Protein AF-A0A6J1KQA6-F1 (afdb_monomer)

Foldseek 3Di:
DVVVVVVVVVVVVVVVPPPDDDDDDDDDDDDDDDDDDDDDDPVPVVVVVVVVVVVVVVVVVVVVVVVVVVVVVVVVVVVVVVVVVVVVVVVVVVVVVVVVVCVVVVVVVCVVVVVVVVVVVVVVVVVVVVVVVVVVVVVVVVVVVVVVVVVVVVVVVVVVVVVVVVVVVVVVVVVVVVVVVVVVVVVVVVVVVVVVVCVVVVVVCCVVCVVVDDPVVVVCCVPPVVVVVVVVVVVVVVVVVVVVVVVVVVLVVLVVVVVVVLVVLCPDPVSVVVNDPVNVVVSVVCSVVVVVVVVVVVVVVPPPPPDPDDDDDDDDDDDDDDDDDDDDD

Secondary structure (DSSP, 8-state):
--HHHHHHHHHHHHTTTTS-----------------------HHHHHHHHHHHHHHHHHHHHHHHHHHHHHHHHHHHHHHHHHHHHHHHHHHHHHHHHHHHHHHHHHHHHHHHHHHHHHHHHHHHHHHHHHHHHHHHHHHHHHHHHHHHHHHHHHHHHHHHHHHHHHHHHHHHHHHHHHHHHHHHHHHHHHHHHHHHHHHHHHHHHHHHHTTS-HHHHHHIIIIIHHHHHHHHHHHHHHHHHHHHHHHHHHHHHHHHHHHHHHHHHHSTTTTTT-SHHHHHHHHHHHHHHHHHHHHHHHHHHS-------PPPPP--------------

pLDDT: mean 76.69, std 19.25, range [28.7, 98.56]

Sequence (329 aa):
MAALKLASVTIFLALIVFSVAADVIVDGGEDAIEVVREDGSQSSVLKKELEKLNSKIRELEVLIDEKSQELEKKNELISQKDEIFRDKSARVSFLESEIESLQREGKLHVEETTAKAHSRAGELEKQVSELKRELDAQNREKNALEAQSNEAEKKMHDVISTLEKLQNSNEEQKKKIKKLERALKVAEEEMIKAKFEVTSTTEELMEVHSAWFPPWLASFWNKHAKPAVNMVMQKMWVGKTHVENWVGPHVEPIKSVKYTIQEVLNRHDITRAVATKEFEWLLDSALLVLPILILFSLCCCCLPSRKKARKPVRPNHARRKAKKGTSGK

Solvent-accessible surface area (backbone atoms only — not comparable to full-atom values): 19200 Å² total; per-residue (Å²): 132,66,71,72,63,56,54,57,56,52,58,62,58,58,68,68,69,78,79,79,82,91,87,85,85,91,82,90,85,88,84,81,89,81,90,81,90,83,82,88,87,68,68,69,63,56,48,54,50,49,51,52,49,50,53,50,48,51,53,49,49,53,52,49,53,54,48,50,53,51,49,50,56,51,50,53,54,47,55,54,51,52,50,54,48,51,53,51,50,52,51,49,54,51,51,51,53,49,51,54,48,51,50,52,49,51,50,53,51,51,52,51,52,48,52,54,49,51,53,52,48,54,52,51,51,49,51,52,53,49,53,52,52,49,51,54,50,53,52,52,50,51,54,51,51,50,52,51,48,56,52,51,50,51,54,48,53,52,51,51,56,51,50,52,53,50,51,55,51,47,56,50,48,54,54,50,50,57,52,50,54,51,55,49,51,52,52,49,53,50,49,53,49,53,49,50,53,50,51,51,52,48,49,54,46,46,61,66,36,65,79,64,52,55,73,67,56,57,51,45,39,66,70,52,49,52,55,52,54,51,49,53,54,48,50,51,59,51,45,52,54,51,50,50,63,60,47,47,74,64,47,50,60,55,50,50,52,50,52,53,53,53,51,58,32,63,73,36,85,82,40,39,76,59,69,38,75,69,47,56,51,49,53,54,50,49,63,64,45,50,60,56,52,52,52,50,50,52,52,60,70,70,46,78,77,79,74,76,80,77,78,82,82,79,82,82,83,78,85,76,89,79,88,83,80,89,82,91,130

Organism: Cucurbita maxima (NCBI:txid3661)

Radius of gyration: 79.23 Å; Cα contacts (8 Å, |Δi|>4): 19; chains: 1; bounding box: 161×43×235 Å

Structure (mmCIF, N/CA/C/O backbone):
data_AF-A0A6J1KQA6-F1
#
_entry.id   AF-A0A6J1KQA6-F1
#
loop_
_atom_site.group_PDB
_atom_site.id
_atom_site.type_symbol
_atom_site.label_atom_id
_atom_site.label_alt_id
_atom_site.label_comp_id
_atom_site.label_asym_id
_atom_site.label_entity_id
_atom_site.label_seq_id
_atom_site.pdbx_PDB_ins_code
_atom_site.Cartn_x
_atom_site.Cartn_y
_atom_site.Cartn_z
_atom_site.occupancy
_atom_site.B_iso_or_equiv
_atom_site.auth_seq_id
_atom_site.auth_comp_id
_atom_site.auth_asym_id
_atom_site.auth_atom_id
_atom_site.pdbx_PDB_model_num
ATOM 1 N N . MET A 1 1 ? -62.545 1.344 45.943 1.00 55.00 1 MET A N 1
ATOM 2 C CA . MET A 1 1 ? -61.718 0.893 47.091 1.00 55.00 1 MET A CA 1
ATOM 3 C C . MET A 1 1 ? -61.431 1.98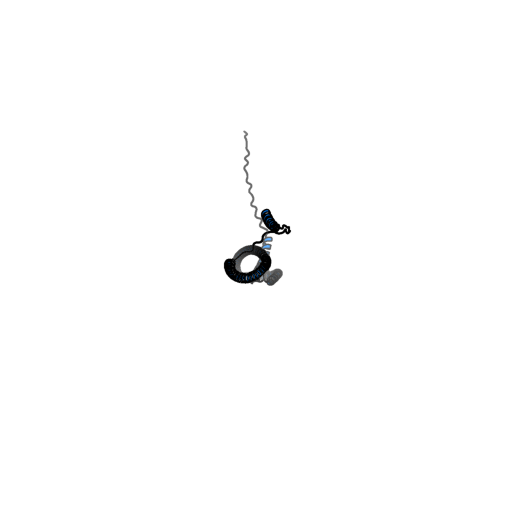4 48.139 1.00 55.00 1 MET A C 1
ATOM 5 O O . MET A 1 1 ? -60.673 1.720 49.059 1.00 55.00 1 MET A O 1
ATOM 9 N N . ALA A 1 2 ? -62.060 3.170 48.072 1.00 52.28 2 ALA A N 1
ATOM 10 C CA . ALA A 1 2 ? -61.956 4.199 49.121 1.00 52.28 2 ALA A CA 1
ATOM 11 C C . ALA A 1 2 ? -63.157 4.202 50.095 1.00 52.28 2 ALA A C 1
ATOM 13 O O . ALA A 1 2 ? -62.992 4.488 51.274 1.00 52.28 2 ALA A O 1
ATOM 14 N N . ALA A 1 3 ? -64.348 3.790 49.642 1.00 53.84 3 ALA A N 1
ATOM 15 C CA . ALA A 1 3 ? -65.564 3.779 50.465 1.00 53.84 3 ALA A CA 1
ATOM 16 C C . ALA A 1 3 ? -65.538 2.747 51.614 1.00 53.84 3 ALA A C 1
ATOM 18 O O . ALA A 1 3 ? -66.078 3.001 52.685 1.00 53.84 3 ALA A O 1
ATOM 19 N N . LEU A 1 4 ? -64.853 1.611 51.433 1.00 54.38 4 LEU A N 1
ATOM 20 C CA . LEU A 1 4 ? -64.804 0.540 52.440 1.00 54.38 4 LEU A CA 1
ATOM 21 C C . LEU A 1 4 ? -63.890 0.881 53.634 1.00 54.38 4 LEU A C 1
ATOM 23 O O . LEU A 1 4 ? -64.096 0.372 54.729 1.00 54.38 4 LEU A O 1
ATOM 27 N N . LYS A 1 5 ? -62.909 1.776 53.441 1.00 51.88 5 LYS A N 1
ATOM 28 C CA . LYS A 1 5 ? -61.992 2.211 54.509 1.00 51.88 5 LYS A CA 1
ATOM 29 C C . LYS A 1 5 ? -62.558 3.344 55.373 1.00 51.88 5 LYS A C 1
ATOM 31 O O . LYS A 1 5 ? -62.129 3.500 56.509 1.00 51.88 5 LYS A O 1
ATOM 36 N N . LEU A 1 6 ? -63.547 4.094 54.874 1.00 58.47 6 LEU A N 1
ATOM 37 C CA . LEU A 1 6 ? -64.244 5.125 55.654 1.00 58.47 6 LEU A CA 1
ATOM 38 C C . LEU A 1 6 ? -65.304 4.520 56.599 1.00 58.47 6 LEU A C 1
ATOM 40 O O . LEU A 1 6 ? -65.532 5.044 57.688 1.00 58.47 6 LEU A O 1
ATOM 44 N N . ALA A 1 7 ? -65.908 3.393 56.201 1.00 63.94 7 ALA A N 1
ATOM 45 C CA . ALA A 1 7 ? -66.932 2.683 56.973 1.00 63.94 7 ALA A CA 1
ATOM 46 C C . ALA A 1 7 ? -66.373 1.979 58.227 1.00 63.94 7 ALA A C 1
ATOM 48 O O . ALA A 1 7 ? -67.046 1.908 59.251 1.00 63.94 7 ALA A O 1
ATOM 49 N N . SER A 1 8 ? -65.125 1.492 58.192 1.00 65.75 8 SER A N 1
ATOM 50 C CA . SER A 1 8 ? -64.514 0.848 59.364 1.00 65.75 8 SER A CA 1
ATOM 51 C C . SER A 1 8 ? -64.163 1.854 60.462 1.00 65.75 8 SER A C 1
ATOM 53 O O . SER A 1 8 ? -64.306 1.553 61.640 1.00 65.75 8 SER A O 1
ATOM 55 N N . VAL A 1 9 ? -63.752 3.072 60.096 1.00 68.06 9 VAL A N 1
ATOM 56 C CA . VAL A 1 9 ? -63.390 4.123 61.064 1.00 68.06 9 VAL A CA 1
ATOM 57 C C . VAL A 1 9 ? -64.632 4.712 61.752 1.00 68.06 9 VAL A C 1
ATOM 59 O O . VAL A 1 9 ? -64.575 5.053 62.929 1.00 68.06 9 VAL A O 1
ATOM 62 N N . THR A 1 10 ? -65.781 4.756 61.071 1.00 70.06 10 THR A N 1
ATOM 63 C CA . THR A 1 10 ? -67.056 5.234 61.645 1.00 70.06 10 THR A CA 1
ATOM 64 C C . THR A 1 10 ? -67.666 4.258 62.657 1.00 70.06 10 THR A C 1
ATOM 66 O O . THR A 1 10 ? -68.237 4.699 63.651 1.00 70.06 10 THR A O 1
ATOM 69 N N . ILE A 1 11 ? -67.487 2.945 62.471 1.00 69.12 11 ILE A N 1
ATOM 70 C CA . ILE A 1 11 ? -67.950 1.915 63.424 1.00 69.12 11 ILE A CA 1
ATOM 71 C C . ILE A 1 11 ? -67.118 1.936 64.717 1.00 69.12 11 ILE A C 1
ATOM 73 O O . ILE A 1 11 ? -67.669 1.809 65.809 1.00 69.12 11 ILE A O 1
ATOM 77 N N . PHE A 1 12 ? -65.805 2.162 64.611 1.00 64.19 12 PHE A N 1
ATOM 78 C CA . PHE A 1 12 ? -64.926 2.258 65.781 1.00 64.19 12 PHE A CA 1
ATOM 79 C C . PHE A 1 12 ? -65.141 3.544 66.598 1.00 64.19 12 PHE A C 1
ATOM 81 O O . PHE A 1 12 ? -64.978 3.512 67.815 1.00 64.19 12 PHE A O 1
ATOM 88 N N . LEU A 1 13 ? -65.566 4.650 65.973 1.00 65.62 13 LEU A N 1
ATOM 89 C CA . LEU A 1 13 ? -65.859 5.901 66.688 1.00 65.62 13 LEU A CA 1
ATOM 90 C C . LEU A 1 13 ? -67.196 5.855 67.461 1.00 65.62 13 LEU A C 1
ATOM 92 O O . LEU A 1 13 ? -67.323 6.500 68.498 1.00 65.62 13 LEU A O 1
ATOM 96 N N . ALA A 1 14 ? -68.181 5.075 66.996 1.00 61.66 14 ALA A N 1
ATOM 97 C CA . ALA A 1 14 ? -69.502 4.962 67.629 1.00 61.66 14 ALA A CA 1
ATOM 98 C C . ALA A 1 14 ? -69.501 4.135 68.932 1.00 61.66 14 ALA A C 1
ATOM 100 O O . ALA A 1 14 ? -70.307 4.394 69.823 1.00 61.66 14 ALA A O 1
ATOM 101 N N . LEU A 1 15 ? -68.577 3.177 69.082 1.00 56.97 15 LEU A N 1
ATOM 102 C CA . LEU A 1 15 ? -68.478 2.329 70.281 1.00 56.97 15 LEU A CA 1
ATOM 103 C C . LEU A 1 15 ? -67.903 3.057 71.506 1.00 56.97 15 LEU A C 1
ATOM 105 O O . LEU A 1 15 ? -68.136 2.635 72.635 1.00 56.97 15 LEU A O 1
ATOM 109 N N . ILE A 1 16 ? -67.200 4.173 71.302 1.00 60.25 16 ILE A N 1
ATOM 110 C CA . ILE A 1 16 ? -66.583 4.954 72.384 1.00 60.25 16 ILE A CA 1
ATOM 111 C C . ILE A 1 16 ? -67.603 5.907 73.046 1.00 60.25 16 ILE A C 1
ATOM 113 O O . ILE A 1 16 ? -67.429 6.300 74.195 1.00 60.25 16 ILE A O 1
ATOM 117 N N . VAL A 1 17 ? -68.719 6.222 72.375 1.00 56.41 17 VAL A N 1
ATOM 118 C CA . VAL A 1 17 ? -69.728 7.190 72.856 1.00 56.41 17 VAL A CA 1
ATOM 119 C C . VAL A 1 17 ? -70.713 6.591 73.882 1.00 56.41 17 VAL A C 1
ATOM 121 O O . VAL A 1 17 ? -71.385 7.340 74.579 1.00 56.41 17 VAL A O 1
ATOM 124 N N . PHE A 1 18 ? -70.781 5.263 74.059 1.00 49.47 18 PHE A N 1
ATOM 125 C CA . PHE A 1 18 ? -71.814 4.631 74.906 1.00 49.47 18 PHE A CA 1
ATOM 126 C C . PHE A 1 18 ? -71.409 4.344 76.368 1.00 49.47 18 PHE A C 1
ATOM 128 O O . PHE A 1 18 ? -72.212 3.799 77.114 1.00 49.47 18 PHE A O 1
ATOM 135 N N . SER A 1 19 ? -70.186 4.665 76.812 1.00 49.38 19 SER A N 1
ATOM 136 C CA . SER A 1 19 ? -69.699 4.226 78.144 1.00 49.38 19 SER A CA 1
ATOM 137 C C . SER A 1 19 ? -69.495 5.323 79.197 1.00 49.38 19 SER A C 1
ATOM 139 O O . SER A 1 19 ? -68.931 5.038 80.249 1.00 49.38 19 SER A O 1
ATOM 141 N N . VAL A 1 20 ? -69.960 6.560 78.985 1.00 50.09 20 VAL A N 1
ATOM 142 C CA . VAL A 1 20 ? -69.853 7.623 80.006 1.00 50.09 20 VAL A CA 1
ATOM 143 C C . VAL A 1 20 ? -71.111 8.499 80.025 1.00 50.09 20 VAL A C 1
ATOM 145 O O . VAL A 1 20 ? -71.245 9.355 79.157 1.00 50.09 20 VAL A O 1
ATOM 148 N N . ALA A 1 21 ? -72.005 8.295 81.010 1.00 34.84 21 ALA A N 1
ATOM 149 C CA . ALA A 1 21 ? -72.730 9.335 81.775 1.00 34.84 21 ALA A CA 1
ATOM 150 C C . ALA A 1 21 ? -73.888 8.769 82.641 1.00 34.84 21 ALA A C 1
ATOM 152 O O . ALA A 1 21 ? -74.777 8.119 82.104 1.00 34.84 21 ALA A O 1
ATOM 153 N N . ALA A 1 22 ? -73.859 9.152 83.933 1.00 34.28 22 ALA A N 1
ATOM 154 C CA . ALA A 1 22 ? -74.945 9.362 84.919 1.00 34.28 22 ALA A CA 1
ATOM 155 C C . ALA A 1 22 ? -75.823 8.144 85.340 1.00 34.28 22 ALA A C 1
ATOM 157 O O . ALA A 1 22 ? -76.212 7.332 84.516 1.00 34.28 22 ALA A O 1
ATOM 158 N N . ASP A 1 23 ? -76.135 7.901 86.623 1.00 31.73 23 ASP A N 1
ATOM 159 C CA . ASP A 1 23 ? -76.737 8.854 87.563 1.00 31.73 23 ASP A CA 1
ATOM 160 C C . ASP A 1 23 ? -76.581 8.463 89.051 1.00 31.73 23 ASP A C 1
ATOM 162 O O . ASP A 1 23 ? -76.422 7.298 89.419 1.00 31.73 23 ASP A O 1
ATOM 166 N N . VAL A 1 24 ? -76.690 9.485 89.899 1.00 37.91 24 VAL A N 1
ATOM 167 C CA . VAL A 1 24 ? -76.850 9.464 91.363 1.00 37.91 24 VAL A CA 1
ATOM 168 C C . VAL A 1 24 ? -78.231 10.076 91.652 1.00 37.91 24 VAL A C 1
ATOM 170 O O . VAL A 1 24 ? -78.636 10.954 90.898 1.00 37.91 24 VAL A O 1
ATOM 173 N N . ILE A 1 25 ? -78.905 9.674 92.747 1.00 30.84 25 ILE A N 1
ATOM 174 C CA . ILE A 1 25 ? -79.638 10.516 93.741 1.00 30.84 25 ILE A CA 1
ATOM 175 C C . ILE A 1 25 ? -80.828 9.760 94.400 1.00 30.84 25 ILE A C 1
ATOM 177 O O . ILE A 1 25 ? -81.791 9.379 93.748 1.00 30.84 25 ILE A O 1
ATOM 181 N N . VAL A 1 26 ? -80.673 9.547 95.719 1.00 38.75 26 VAL A N 1
ATOM 182 C CA . VAL A 1 26 ? -81.572 9.705 96.900 1.00 38.75 26 VAL A CA 1
ATOM 183 C C . VAL A 1 26 ? -83.096 9.884 96.721 1.00 38.75 26 VAL A C 1
ATOM 185 O O . VAL A 1 26 ? -83.504 10.781 95.998 1.00 38.75 26 VAL A O 1
ATOM 188 N N . ASP A 1 27 ? -83.896 9.139 97.513 1.00 28.70 27 ASP A N 1
ATOM 189 C CA . ASP A 1 27 ? -84.927 9.572 98.513 1.00 28.70 27 ASP A CA 1
ATOM 190 C C . ASP A 1 27 ? -85.635 8.291 99.046 1.00 28.70 27 ASP A C 1
ATOM 192 O O . ASP A 1 27 ? -85.866 7.371 98.269 1.00 28.70 27 ASP A O 1
ATOM 196 N N . GLY A 1 28 ? -85.800 8.005 100.344 1.00 30.61 28 GLY A N 1
ATOM 197 C CA . GLY A 1 28 ? -86.735 8.636 101.284 1.00 30.61 28 GLY A CA 1
ATOM 198 C C . GLY A 1 28 ? -87.957 7.721 101.498 1.00 30.61 28 GLY A C 1
ATOM 199 O O . GLY A 1 28 ? -88.682 7.446 100.548 1.00 30.61 28 GLY A O 1
ATOM 200 N N . GLY A 1 29 ? -88.193 7.221 102.719 1.00 32.34 29 GLY A N 1
ATOM 201 C CA . GLY A 1 29 ? -89.432 6.490 103.035 1.00 32.34 29 GLY A CA 1
ATOM 202 C C . GLY A 1 29 ? -89.326 5.497 104.189 1.00 32.34 29 GLY A C 1
ATOM 203 O O . GLY A 1 29 ? -88.894 4.364 104.005 1.00 32.34 29 GLY A O 1
ATOM 204 N N . GLU A 1 30 ? -89.739 5.955 105.366 1.00 33.41 30 GLU A N 1
ATOM 205 C CA . GLU A 1 30 ? -89.999 5.184 106.582 1.00 33.41 30 GLU A CA 1
ATOM 206 C C . GLU A 1 30 ? -91.115 4.147 106.367 1.00 33.41 30 GLU A C 1
ATOM 208 O O . GLU A 1 30 ? -92.115 4.454 105.725 1.00 33.41 30 GLU A O 1
ATOM 213 N N . ASP A 1 31 ? -91.004 2.971 106.991 1.00 37.06 31 ASP A N 1
ATOM 214 C CA . ASP A 1 31 ? -92.112 2.478 107.812 1.00 37.06 31 ASP A CA 1
ATOM 215 C C . ASP A 1 31 ? -91.604 1.544 108.916 1.00 37.06 31 ASP A C 1
ATOM 217 O O . ASP A 1 31 ? -90.604 0.832 108.777 1.00 37.06 31 ASP A O 1
ATOM 221 N N . ALA A 1 32 ? -92.274 1.637 110.053 1.00 38.97 32 ALA A N 1
ATOM 222 C CA . ALA A 1 32 ? -91.913 1.038 111.322 1.00 38.97 32 ALA A CA 1
ATOM 223 C C . ALA A 1 32 ? -92.675 -0.280 111.574 1.00 38.97 32 ALA A C 1
ATOM 225 O O . ALA A 1 32 ? -93.635 -0.598 110.881 1.00 38.97 32 ALA A O 1
ATOM 226 N N . ILE A 1 33 ? -92.314 -0.931 112.694 1.00 36.59 33 ILE A N 1
ATOM 227 C CA . ILE A 1 33 ? -93.056 -1.996 113.410 1.00 36.59 33 ILE A CA 1
ATOM 228 C C . ILE A 1 33 ? -92.773 -3.399 112.804 1.00 36.59 33 ILE A C 1
ATOM 230 O O . ILE A 1 33 ? -92.832 -3.590 111.603 1.00 36.59 33 ILE A O 1
ATOM 234 N N . GLU A 1 34 ? -92.352 -4.446 113.521 1.00 36.41 34 GLU A N 1
ATOM 235 C CA . GLU A 1 34 ? -92.741 -4.892 114.856 1.00 36.41 34 GLU A CA 1
ATOM 236 C C . GLU A 1 34 ? -91.672 -5.793 115.499 1.00 36.41 34 GLU A C 1
ATOM 238 O O . GLU A 1 34 ? -90.998 -6.599 114.859 1.00 36.41 34 GLU A O 1
ATOM 243 N N . VAL A 1 35 ? -91.576 -5.653 116.815 1.00 43.72 35 VAL A N 1
ATOM 244 C CA . VAL A 1 35 ? -90.894 -6.508 117.789 1.00 43.72 35 VAL A CA 1
ATOM 245 C C . VAL A 1 35 ? -91.473 -7.923 117.769 1.00 43.72 35 VAL A C 1
ATOM 247 O O . VAL A 1 35 ? -92.678 -8.027 117.890 1.00 43.72 35 VAL A O 1
ATOM 250 N N . VAL A 1 36 ? -90.652 -8.982 117.804 1.00 39.84 36 VAL A N 1
ATOM 251 C CA . VAL A 1 36 ? -90.827 -10.111 118.750 1.00 39.84 36 VAL A CA 1
ATOM 252 C C . VAL A 1 36 ? -89.469 -10.785 118.981 1.00 39.84 36 VAL A C 1
ATOM 254 O O . VAL A 1 36 ? -88.807 -11.274 118.070 1.00 39.84 36 VAL A O 1
ATOM 257 N N . ARG A 1 37 ? -89.064 -10.799 120.250 1.00 43.28 37 ARG A N 1
ATOM 258 C CA . ARG A 1 37 ? -88.012 -11.630 120.833 1.00 43.28 37 ARG A CA 1
ATOM 259 C C . ARG A 1 37 ? -88.671 -12.958 121.217 1.00 43.28 37 ARG A C 1
ATOM 261 O O . ARG A 1 37 ? -89.549 -12.898 122.059 1.00 43.28 37 ARG A O 1
ATOM 268 N N . GLU A 1 38 ? -88.231 -14.098 120.685 1.00 36.84 38 GLU A N 1
ATOM 269 C CA . GLU A 1 38 ? -88.194 -15.370 121.433 1.00 36.84 38 GLU A CA 1
ATOM 270 C C . GLU A 1 38 ? -87.370 -16.447 120.684 1.00 36.84 38 GLU A C 1
ATOM 272 O O . GLU A 1 38 ? -87.568 -16.703 119.501 1.00 36.84 38 GLU A O 1
ATOM 277 N N . ASP A 1 39 ? -86.448 -17.031 121.446 1.00 33.28 39 ASP A N 1
ATOM 278 C CA . ASP A 1 39 ? -85.815 -18.357 121.407 1.00 33.28 39 ASP A CA 1
ATOM 279 C C . ASP A 1 39 ? -85.050 -18.932 120.186 1.00 33.28 39 ASP A C 1
ATOM 281 O O . ASP A 1 39 ? -85.593 -19.276 119.143 1.00 33.28 39 ASP A O 1
ATOM 285 N N . GLY A 1 40 ? -83.757 -19.194 120.432 1.00 41.47 40 GLY A N 1
ATOM 286 C CA . GLY A 1 40 ? -83.185 -20.540 120.306 1.00 41.47 40 GLY A CA 1
ATOM 287 C C . GLY A 1 40 ? -82.844 -21.114 118.922 1.00 41.47 40 GLY A C 1
ATOM 288 O O . GLY A 1 40 ? -83.675 -21.726 118.266 1.00 41.47 40 GLY A O 1
ATOM 289 N N . SER A 1 41 ? -81.536 -21.148 118.604 1.00 51.22 41 SER A N 1
ATOM 290 C CA . SER A 1 41 ? -80.887 -22.152 117.718 1.00 51.22 41 SER A CA 1
ATOM 291 C C . SER A 1 41 ? -80.695 -21.838 116.210 1.00 51.22 41 SER A C 1
ATOM 293 O O . SER A 1 41 ? -80.988 -22.658 115.346 1.00 51.22 41 SER A O 1
ATOM 295 N N . GLN A 1 42 ? -80.083 -20.692 115.867 1.00 44.16 42 GLN A N 1
ATOM 296 C CA . GLN A 1 42 ? -79.598 -20.356 114.500 1.00 44.16 42 GLN A CA 1
ATOM 297 C C . GLN A 1 42 ? -78.059 -20.443 114.321 1.00 44.16 42 GLN A C 1
ATOM 299 O O . GLN A 1 42 ? -77.525 -20.235 113.234 1.00 44.16 42 GLN A O 1
ATOM 304 N N . SER A 1 43 ? -77.311 -20.790 115.374 1.00 58.66 43 SER A N 1
ATOM 305 C CA . SER A 1 43 ? -75.836 -20.756 115.367 1.00 58.66 43 SER A CA 1
ATOM 306 C C . SER A 1 43 ? -75.180 -21.878 114.539 1.00 58.66 43 SER A C 1
ATOM 308 O O . SER A 1 43 ? -74.089 -21.691 114.006 1.00 58.66 43 SER A O 1
ATOM 310 N N . SER A 1 44 ? -75.825 -23.041 114.386 1.00 64.56 44 SER A N 1
ATOM 311 C CA . SER A 1 44 ? -75.211 -24.225 113.757 1.00 64.56 44 SER A CA 1
ATOM 312 C C . SER A 1 44 ? -75.292 -24.250 112.222 1.00 64.56 44 SER A C 1
ATOM 314 O O . SER A 1 44 ? -74.390 -24.792 111.582 1.00 64.56 44 SER A O 1
ATOM 316 N N . VAL A 1 45 ? -76.329 -23.652 111.624 1.00 67.62 45 VAL A N 1
ATOM 317 C CA . VAL A 1 45 ? -76.512 -23.544 110.160 1.00 67.62 45 VAL A CA 1
ATOM 318 C C . VAL A 1 45 ? -75.579 -22.483 109.585 1.00 67.62 45 VAL A C 1
ATOM 320 O O . VAL A 1 45 ? -74.796 -22.780 108.684 1.00 67.62 45 VAL A O 1
ATOM 323 N N . LEU A 1 46 ? -75.560 -21.298 110.204 1.00 70.50 46 LEU A N 1
ATOM 324 C CA . LEU A 1 46 ? -74.650 -20.210 109.842 1.00 70.50 46 LEU A CA 1
ATOM 325 C C . LEU A 1 46 ? -73.181 -20.632 109.946 1.00 70.50 46 LEU A C 1
ATOM 327 O O . LEU A 1 46 ? -72.364 -20.252 109.116 1.00 70.50 46 LEU A O 1
ATOM 331 N N . LYS A 1 47 ? -72.832 -21.472 110.927 1.00 74.81 47 LYS A N 1
ATOM 332 C CA . LYS A 1 47 ? -71.465 -21.978 111.099 1.00 74.81 47 LYS A CA 1
ATOM 333 C C . LYS A 1 47 ? -71.037 -22.934 109.982 1.00 74.81 47 LYS A C 1
ATOM 335 O O . LYS A 1 47 ? -69.916 -22.827 109.496 1.00 74.81 47 LYS A O 1
ATOM 340 N N . LYS A 1 48 ? -71.929 -23.824 109.532 1.00 81.12 48 LYS A N 1
ATOM 341 C CA . LYS A 1 48 ? -71.662 -24.717 108.389 1.00 81.12 48 LYS A CA 1
ATOM 342 C C . LYS A 1 48 ? -71.541 -23.945 107.074 1.00 81.12 48 LYS A C 1
ATOM 344 O O . LYS A 1 48 ? -70.702 -24.281 106.241 1.00 81.12 48 LYS A O 1
ATOM 349 N N . GLU A 1 49 ? -72.353 -22.910 106.883 1.00 81.00 49 GLU A N 1
ATOM 350 C CA . GLU A 1 49 ? -72.243 -22.022 105.721 1.00 81.00 49 GLU A CA 1
ATOM 351 C C . GLU A 1 49 ? -70.962 -21.191 105.757 1.00 81.00 49 GLU A C 1
ATOM 353 O O . GLU A 1 49 ? -70.292 -21.089 104.734 1.00 81.00 49 GLU A O 1
ATOM 358 N N . LEU A 1 50 ? -70.572 -20.682 106.929 1.00 83.44 50 LEU A N 1
ATOM 359 C CA . LEU A 1 50 ? -69.310 -19.974 107.129 1.00 83.44 50 LEU A CA 1
ATOM 360 C C . LEU A 1 50 ? -68.112 -20.875 106.810 1.00 83.44 50 LEU A C 1
ATOM 362 O O . LEU A 1 50 ? -67.198 -20.447 106.114 1.00 83.44 50 LEU A O 1
ATOM 366 N N . GLU A 1 51 ? -68.124 -22.131 107.262 1.00 83.44 51 GLU A N 1
ATOM 367 C CA . GLU A 1 51 ? -67.077 -23.109 106.943 1.00 83.44 51 GLU A CA 1
ATOM 368 C C . GLU A 1 51 ? -67.009 -23.417 105.437 1.00 83.44 51 GLU A C 1
ATOM 370 O O . GLU A 1 51 ? -65.915 -23.456 104.876 1.00 83.44 51 GLU A O 1
ATOM 375 N N . LYS A 1 52 ? -68.156 -23.554 104.758 1.00 88.12 52 LYS A N 1
ATOM 376 C CA . LYS A 1 52 ? -68.237 -23.761 103.300 1.00 88.12 52 LYS A CA 1
ATOM 377 C C . LYS A 1 52 ? -67.782 -22.536 102.500 1.00 88.12 52 LYS A C 1
ATOM 379 O O . LYS A 1 52 ? -67.124 -22.672 101.469 1.00 88.12 52 LYS A O 1
ATOM 384 N N . LEU A 1 53 ? -68.144 -21.337 102.952 1.00 88.94 53 LEU A N 1
ATOM 385 C CA . LEU A 1 53 ? -67.652 -20.083 102.387 1.00 88.94 53 LEU A CA 1
ATOM 386 C C . LEU A 1 53 ? -66.141 -19.990 102.564 1.00 88.94 53 LEU A C 1
ATOM 388 O O . LEU A 1 53 ? -65.447 -19.694 101.603 1.00 88.94 53 LEU A O 1
ATOM 392 N N . ASN A 1 54 ? -65.623 -20.337 103.739 1.00 89.44 54 ASN A N 1
ATOM 393 C CA . ASN A 1 54 ? -64.194 -20.302 104.025 1.00 89.44 54 ASN A CA 1
ATOM 394 C C . ASN A 1 54 ? -63.412 -21.325 103.181 1.00 89.44 54 ASN A C 1
ATOM 396 O O . ASN A 1 54 ? -62.365 -20.995 102.635 1.00 89.44 54 ASN A O 1
ATOM 400 N N . SER A 1 55 ? -63.933 -22.544 102.979 1.00 90.31 55 SER A N 1
ATOM 401 C CA . SER A 1 55 ? -63.295 -23.514 102.076 1.00 90.31 55 SER A CA 1
ATOM 402 C C . SER A 1 55 ? -63.280 -23.033 100.625 1.00 90.31 55 SER A C 1
ATOM 404 O O . SER A 1 55 ? -62.284 -23.214 99.934 1.00 90.31 55 SER A O 1
ATOM 406 N N . LYS A 1 56 ? -64.361 -22.393 100.166 1.00 92.88 56 LYS A N 1
ATOM 407 C CA . LYS A 1 56 ? -64.458 -21.867 98.799 1.00 92.88 56 LYS A CA 1
ATOM 408 C C . LYS A 1 56 ? -63.605 -20.612 98.599 1.00 92.88 56 LYS A C 1
ATOM 410 O O . LYS A 1 56 ? -63.048 -20.438 97.524 1.00 92.88 56 LYS A O 1
ATOM 415 N N . ILE A 1 57 ? -63.469 -19.773 99.629 1.00 91.88 57 ILE A N 1
ATOM 416 C CA . ILE A 1 57 ? -62.520 -18.653 99.657 1.00 91.88 57 ILE A CA 1
ATOM 417 C C . ILE A 1 57 ? -61.099 -19.195 99.519 1.00 91.88 57 ILE A C 1
ATOM 419 O O . ILE A 1 57 ? -60.400 -18.750 98.624 1.00 91.88 57 ILE A O 1
ATOM 423 N N . ARG A 1 58 ? -60.715 -20.223 100.288 1.00 91.19 58 ARG A N 1
ATOM 424 C CA . ARG A 1 58 ? -59.389 -20.855 100.163 1.00 91.19 58 ARG A CA 1
ATOM 425 C C . ARG A 1 58 ? -59.134 -21.457 98.782 1.00 91.19 58 ARG A C 1
ATOM 427 O O . ARG A 1 58 ? -58.040 -21.331 98.252 1.00 91.19 58 ARG A O 1
ATOM 434 N N . GLU A 1 59 ? -60.125 -22.125 98.193 1.00 93.06 59 GLU A N 1
ATOM 435 C CA . GLU A 1 59 ? -60.005 -22.677 96.837 1.00 93.06 59 GLU A CA 1
ATOM 436 C C . GLU A 1 59 ? -59.842 -21.566 95.788 1.00 93.06 59 GLU A C 1
ATOM 438 O O . GLU A 1 59 ? -59.002 -21.671 94.897 1.00 93.06 59 GLU A O 1
ATOM 443 N N . LEU A 1 60 ? -60.603 -20.474 95.921 1.00 93.38 60 LEU A N 1
ATOM 444 C CA . LEU A 1 60 ? -60.466 -19.298 95.065 1.00 93.38 60 LEU A CA 1
ATOM 445 C C . LEU A 1 60 ? -59.132 -18.578 95.277 1.00 93.38 60 LEU A C 1
ATOM 447 O O . LEU A 1 60 ? -58.551 -18.139 94.294 1.00 93.38 60 LEU A O 1
ATOM 451 N N . GLU A 1 61 ? -58.634 -18.478 96.508 1.00 93.00 61 GLU A N 1
ATOM 452 C CA . GLU A 1 61 ? -57.314 -17.920 96.827 1.00 93.00 61 GLU A CA 1
ATOM 453 C C . GLU A 1 61 ? -56.213 -18.718 96.126 1.00 93.00 61 GLU A C 1
ATOM 455 O O . GLU A 1 61 ? -55.425 -18.135 95.388 1.00 93.00 61 GLU A O 1
ATOM 460 N N . VAL A 1 62 ? -56.226 -20.052 96.244 1.00 94.56 62 VAL A N 1
ATOM 461 C CA . VAL A 1 62 ? -55.263 -20.917 95.540 1.00 94.56 62 VAL A CA 1
ATOM 462 C C . VAL A 1 62 ? -55.370 -20.744 94.026 1.00 94.56 62 VAL A C 1
ATOM 464 O O . VAL A 1 62 ? -54.351 -20.626 93.354 1.00 94.56 62 VAL A O 1
ATOM 467 N N . LEU A 1 63 ? -56.584 -20.683 93.470 1.00 95.75 63 LEU A N 1
ATOM 468 C CA . LEU A 1 63 ? -56.779 -20.503 92.029 1.00 95.75 63 LEU A CA 1
ATOM 469 C C . LEU A 1 63 ? -56.317 -19.115 91.553 1.00 95.75 63 LEU A C 1
ATOM 471 O O . LEU A 1 63 ? -55.771 -18.997 90.457 1.00 95.75 63 LEU A O 1
ATOM 475 N N . ILE A 1 64 ? -56.506 -18.070 92.364 1.00 94.62 64 ILE A N 1
ATOM 476 C CA . ILE A 1 64 ? -55.992 -16.720 92.102 1.00 94.62 64 ILE A CA 1
ATOM 477 C C . ILE A 1 64 ? -54.464 -16.723 92.133 1.00 94.62 64 ILE A C 1
ATOM 479 O O . ILE A 1 64 ? -53.860 -16.175 91.213 1.00 94.62 64 ILE A O 1
ATOM 483 N N . ASP A 1 65 ? -53.846 -17.365 93.123 1.00 93.19 65 ASP A N 1
ATOM 484 C CA . ASP A 1 65 ? -52.389 -17.476 93.241 1.00 93.19 65 ASP A CA 1
ATOM 485 C C . ASP A 1 65 ? -51.781 -18.283 92.083 1.00 93.19 65 ASP A C 1
ATOM 487 O O . ASP A 1 65 ? -50.746 -17.932 91.517 1.00 93.19 65 ASP A O 1
ATOM 491 N N . GLU A 1 66 ? -52.452 -19.350 91.657 1.00 94.31 66 GLU A N 1
ATOM 492 C CA . GLU A 1 66 ? -52.013 -20.161 90.525 1.00 94.31 66 GLU A CA 1
ATOM 493 C C . GLU A 1 66 ? -52.142 -19.380 89.205 1.00 94.31 66 GLU A C 1
ATOM 495 O O . GLU A 1 66 ? -51.240 -19.401 88.359 1.00 94.31 66 GLU A O 1
ATOM 500 N N . LYS A 1 67 ? -53.229 -18.609 89.042 1.00 95.62 67 LYS A N 1
ATOM 501 C CA . LYS A 1 67 ? -53.437 -17.724 87.886 1.00 95.62 67 LYS A CA 1
ATOM 502 C C . LYS A 1 67 ? -52.493 -16.530 87.878 1.00 95.62 67 LYS A C 1
ATOM 504 O O . LYS A 1 67 ? -52.050 -16.147 86.795 1.00 95.62 67 LYS A O 1
ATOM 509 N N . SER A 1 68 ? -52.164 -15.957 89.030 1.00 93.25 68 SER A N 1
ATOM 510 C CA . SER A 1 68 ? -51.205 -14.856 89.127 1.00 93.25 68 SER A CA 1
ATOM 511 C C . SER A 1 68 ? -49.808 -15.336 88.733 1.00 93.25 68 SER A C 1
ATOM 513 O O . SER A 1 68 ? -49.175 -14.715 87.879 1.00 93.25 68 SER A O 1
ATOM 515 N N . GLN A 1 69 ? -49.384 -16.513 89.207 1.00 93.56 69 GLN A N 1
ATOM 516 C CA . GLN A 1 69 ? -48.110 -17.112 88.810 1.00 93.56 69 GLN A CA 1
ATOM 517 C C . GLN A 1 69 ? -48.074 -17.494 87.314 1.00 93.56 69 GLN A C 1
ATOM 519 O O . GLN A 1 69 ? -47.045 -17.346 86.650 1.00 93.56 69 GLN A O 1
ATOM 524 N N . GLU A 1 70 ? -49.180 -17.992 86.746 1.00 95.06 70 GLU A N 1
ATOM 525 C CA . GLU A 1 70 ? -49.288 -18.263 85.304 1.00 95.06 70 GLU A CA 1
ATOM 526 C C . GLU A 1 70 ? -49.185 -16.969 84.475 1.00 95.06 70 GLU A C 1
ATOM 528 O O . GLU A 1 70 ? -48.514 -16.949 83.437 1.00 95.06 70 GLU A O 1
ATOM 533 N N . LEU A 1 71 ? -49.827 -15.888 84.932 1.00 94.75 71 LEU A N 1
ATOM 534 C CA . LEU A 1 71 ? -49.748 -14.570 84.304 1.00 94.75 71 LEU A CA 1
ATOM 535 C C . LEU A 1 71 ? -48.331 -13.998 84.369 1.00 94.75 71 LEU A C 1
ATOM 537 O O . LEU A 1 71 ? -47.862 -13.491 83.353 1.00 94.75 71 LEU A O 1
ATOM 541 N N . GLU A 1 72 ? -47.619 -14.149 85.487 1.00 95.44 72 GLU A N 1
ATOM 542 C CA . GLU A 1 72 ? -46.213 -13.741 85.585 1.00 95.44 72 GLU A CA 1
ATOM 543 C C . GLU A 1 72 ? -45.328 -14.485 84.580 1.00 95.44 72 GLU A C 1
ATOM 545 O O . GLU A 1 72 ? -44.587 -13.854 83.826 1.00 95.44 72 GLU A O 1
ATOM 550 N N . LYS A 1 73 ? -45.457 -15.817 84.480 1.00 95.75 73 LYS A N 1
ATOM 551 C CA . LYS A 1 73 ? -44.700 -16.618 83.497 1.00 95.75 73 LYS A CA 1
ATOM 552 C C . LYS A 1 73 ? -44.985 -16.176 82.058 1.00 95.75 73 LYS A C 1
ATOM 554 O O . LYS A 1 73 ? -44.071 -16.111 81.235 1.00 95.75 73 LYS A O 1
ATOM 559 N N . LYS A 1 74 ? -46.247 -15.874 81.731 1.00 96.19 74 LYS A N 1
ATOM 560 C CA . LYS A 1 74 ? -46.625 -15.346 80.409 1.00 96.19 74 LYS A CA 1
ATOM 561 C C . LYS A 1 74 ? -46.063 -13.947 80.174 1.00 96.19 74 LYS A C 1
ATOM 563 O O . LYS A 1 74 ? -45.629 -13.674 79.060 1.00 96.19 74 LYS A O 1
ATOM 568 N N . ASN A 1 75 ? -46.049 -13.093 81.192 1.00 95.81 75 ASN A N 1
ATOM 569 C CA . ASN A 1 75 ? -45.508 -11.741 81.103 1.00 95.81 75 ASN A CA 1
ATOM 570 C C . ASN A 1 75 ? -43.993 -11.753 80.843 1.00 95.81 75 ASN A C 1
ATOM 572 O O . ASN A 1 75 ? -43.516 -11.038 79.966 1.00 95.81 75 ASN A O 1
ATOM 576 N N . GLU A 1 76 ? -43.256 -12.640 81.513 1.00 96.69 76 GLU A N 1
ATOM 577 C CA . GLU A 1 76 ? -41.825 -12.852 81.263 1.00 96.69 76 GLU A CA 1
ATOM 578 C C . GLU A 1 76 ? -41.568 -13.339 79.825 1.00 96.69 76 GLU A C 1
ATOM 580 O O . GLU A 1 76 ? -40.726 -12.796 79.108 1.00 96.69 76 GLU A O 1
ATOM 585 N N . LEU A 1 77 ? -42.358 -14.307 79.342 1.00 97.19 77 LEU A N 1
ATOM 586 C CA . LEU A 1 77 ? -42.278 -14.778 77.952 1.00 97.19 77 LEU A CA 1
ATOM 587 C C . LEU A 1 77 ? -42.610 -13.687 76.922 1.00 97.19 77 LEU A C 1
ATOM 589 O O . LEU A 1 77 ? -42.067 -13.711 75.816 1.00 97.19 77 LEU A O 1
ATOM 593 N N . ILE A 1 78 ? -43.517 -12.761 77.243 1.00 96.31 78 ILE A N 1
ATOM 594 C CA . ILE A 1 78 ? -43.830 -11.607 76.390 1.00 96.31 78 ILE A CA 1
ATOM 595 C C . ILE A 1 78 ? -42.632 -10.658 76.350 1.00 96.31 78 ILE A C 1
ATOM 597 O O . ILE A 1 78 ? -42.189 -10.318 75.257 1.00 96.31 78 ILE A O 1
ATOM 601 N N . SER A 1 79 ? -42.042 -10.341 77.507 1.00 96.50 79 SER A N 1
ATOM 602 C CA . SER A 1 79 ? -40.835 -9.510 77.602 1.00 96.50 79 SER A CA 1
ATOM 603 C C . SER A 1 79 ? -39.694 -10.060 76.732 1.00 96.50 79 SER A C 1
ATOM 605 O O . SER A 1 79 ? -39.116 -9.337 75.917 1.00 96.50 79 SER A O 1
ATOM 607 N N . GLN A 1 80 ? -39.452 -11.376 76.795 1.00 97.19 80 GLN A N 1
ATOM 608 C CA . GLN A 1 80 ? -38.458 -12.053 75.952 1.00 97.19 80 GLN A CA 1
ATOM 609 C C . GLN A 1 80 ? -38.783 -11.957 74.454 1.00 97.19 80 GLN A C 1
ATOM 611 O O . GLN A 1 80 ? -37.897 -11.718 73.630 1.00 97.19 80 GLN A O 1
ATOM 616 N N . LYS A 1 81 ? -40.051 -12.141 74.066 1.00 97.00 81 LYS A N 1
ATOM 617 C CA . LYS A 1 81 ? -40.470 -12.013 72.661 1.00 97.00 81 LYS A CA 1
ATOM 618 C C . LYS A 1 81 ? -40.332 -10.583 72.148 1.00 97.00 81 LYS A C 1
ATOM 620 O O . LYS A 1 81 ? -39.914 -10.416 71.004 1.00 97.00 81 LYS A O 1
ATOM 625 N N . ASP A 1 82 ? -40.629 -9.584 72.970 1.00 96.31 82 ASP A N 1
ATOM 626 C CA . ASP A 1 82 ? -40.501 -8.169 72.614 1.00 96.31 82 ASP A CA 1
ATOM 627 C C . ASP A 1 82 ? -39.037 -7.746 72.468 1.00 96.31 82 ASP A C 1
ATOM 629 O O . ASP A 1 82 ? -38.699 -6.942 71.598 1.00 96.31 82 ASP A O 1
ATOM 633 N N . GLU A 1 83 ? -38.134 -8.300 73.278 1.00 97.06 83 GLU A N 1
ATOM 634 C CA . GLU A 1 83 ? -36.693 -8.104 73.109 1.00 97.06 83 GLU A CA 1
ATOM 635 C C . GLU A 1 83 ? -36.180 -8.728 71.804 1.00 97.06 83 GLU A C 1
ATOM 637 O O . GLU A 1 83 ? -35.545 -8.039 71.005 1.00 97.06 83 GLU A O 1
ATOM 642 N N . ILE A 1 84 ? -36.550 -9.982 71.512 1.00 96.94 84 ILE A N 1
ATOM 643 C CA . ILE A 1 84 ? -36.211 -10.639 70.237 1.00 96.94 84 ILE A CA 1
ATOM 644 C C . ILE A 1 84 ? -36.805 -9.874 69.047 1.00 96.94 84 ILE A C 1
ATOM 646 O O . ILE A 1 84 ? -36.172 -9.772 67.995 1.00 96.94 84 ILE A O 1
ATOM 650 N N . PHE A 1 85 ? -38.027 -9.354 69.175 1.00 96.75 85 PHE A N 1
ATOM 651 C CA . PHE A 1 85 ? -38.665 -8.572 68.121 1.00 96.75 85 PHE A CA 1
ATOM 652 C C . PHE A 1 85 ? -37.923 -7.255 67.881 1.00 96.75 85 PHE A C 1
ATOM 654 O O . PHE A 1 85 ? -37.668 -6.911 66.727 1.00 96.75 85 PHE A O 1
ATOM 661 N N . ARG A 1 86 ? -37.511 -6.559 68.948 1.00 97.12 86 ARG A N 1
ATOM 662 C CA . ARG A 1 86 ? -36.681 -5.350 68.850 1.00 97.12 86 ARG A CA 1
ATOM 663 C C . ARG A 1 86 ? -35.336 -5.628 68.180 1.00 97.12 86 ARG A C 1
ATOM 665 O O . ARG A 1 86 ? -34.992 -4.905 67.249 1.00 97.12 86 ARG A O 1
ATOM 672 N N . ASP A 1 87 ? -34.626 -6.687 68.575 1.00 96.81 87 ASP A N 1
ATOM 673 C CA . ASP A 1 87 ? -33.359 -7.091 67.938 1.00 96.81 87 ASP A CA 1
ATOM 674 C C . ASP A 1 87 ? -33.545 -7.408 66.447 1.00 96.81 87 ASP A C 1
ATOM 676 O O . ASP A 1 87 ? -32.839 -6.880 65.586 1.00 96.81 87 ASP A O 1
ATOM 680 N N . LYS A 1 88 ? -34.558 -8.215 66.107 1.00 97.31 88 LYS A N 1
ATOM 681 C CA . LYS A 1 88 ? -34.869 -8.540 64.709 1.00 97.31 88 LYS A CA 1
ATOM 682 C C . LYS A 1 88 ? -35.240 -7.303 63.904 1.00 97.31 88 LYS A C 1
ATOM 684 O O . LYS A 1 88 ? -34.794 -7.187 62.768 1.00 97.31 88 LYS A O 1
ATOM 689 N N . SER A 1 89 ? -36.018 -6.386 64.475 1.00 95.69 89 SER A N 1
ATOM 690 C CA . SER A 1 89 ? -36.369 -5.130 63.814 1.00 95.69 89 SER A CA 1
ATOM 691 C C . SER A 1 89 ? -35.127 -4.281 63.553 1.00 95.69 89 SER A C 1
ATOM 693 O O . SER A 1 89 ? -34.967 -3.782 62.444 1.00 95.69 89 SER A O 1
ATOM 695 N N . ALA A 1 90 ? -34.218 -4.169 64.526 1.00 97.62 90 ALA A N 1
ATOM 696 C CA . ALA A 1 90 ? -32.955 -3.457 64.347 1.00 97.62 90 ALA A CA 1
ATOM 697 C C . ALA A 1 90 ? -32.091 -4.096 63.246 1.00 97.62 90 ALA A C 1
ATOM 699 O O . ALA A 1 90 ? -31.545 -3.392 62.397 1.00 97.62 90 ALA A O 1
ATOM 700 N N . ARG A 1 91 ? -32.021 -5.434 63.204 1.00 97.62 91 ARG A N 1
ATOM 701 C CA . ARG A 1 91 ? -31.318 -6.174 62.143 1.00 97.62 91 ARG A CA 1
ATOM 702 C C . ARG A 1 91 ? -31.952 -5.981 60.770 1.00 97.62 91 ARG A C 1
ATOM 704 O O . ARG A 1 91 ? -31.218 -5.868 59.796 1.00 97.62 91 ARG A O 1
ATOM 711 N N . VAL A 1 92 ? -33.281 -5.939 60.675 1.00 97.50 92 VAL A N 1
ATOM 712 C CA . VAL A 1 92 ? -33.976 -5.652 59.411 1.00 97.50 92 VAL A CA 1
ATOM 713 C C . VAL A 1 92 ? -33.628 -4.248 58.925 1.00 97.50 92 VAL A C 1
ATOM 715 O O . VAL A 1 92 ? -33.205 -4.117 57.784 1.00 97.50 92 VAL A O 1
ATOM 718 N N . SER A 1 93 ? -33.691 -3.230 59.786 1.00 95.88 93 SER A N 1
ATOM 719 C CA . SER A 1 93 ? -33.316 -1.864 59.395 1.00 95.88 93 SER A CA 1
ATOM 720 C C . SER A 1 93 ? -31.841 -1.750 58.990 1.00 95.88 93 SER A C 1
ATOM 722 O O . SER A 1 93 ? -31.513 -1.040 58.041 1.00 95.88 93 SER A O 1
ATOM 724 N N . PHE A 1 94 ? -30.945 -2.482 59.662 1.00 96.81 94 PHE A N 1
ATOM 725 C CA . PHE A 1 94 ? -29.544 -2.581 59.248 1.00 96.81 94 PHE A CA 1
ATOM 726 C C . PHE A 1 94 ? -29.410 -3.201 57.847 1.00 96.81 94 PHE A C 1
ATOM 728 O O . PHE A 1 94 ? -28.778 -2.604 56.977 1.00 96.81 94 PHE A O 1
ATOM 735 N N . LEU A 1 95 ? -30.059 -4.342 57.594 1.00 97.06 95 LEU A N 1
ATOM 736 C CA . LEU A 1 95 ? -30.017 -5.016 56.292 1.00 97.06 95 LEU A CA 1
ATOM 737 C C . LEU A 1 95 ? -30.651 -4.183 55.173 1.00 97.06 95 LEU A C 1
ATOM 739 O O . LEU A 1 95 ? -30.126 -4.167 54.066 1.00 97.06 95 LEU A O 1
ATOM 743 N N . GLU A 1 96 ? -31.743 -3.472 55.443 1.00 96.81 96 GLU A N 1
ATOM 744 C CA . GLU A 1 96 ? -32.348 -2.536 54.490 1.00 96.81 96 GLU A CA 1
ATOM 745 C C . GLU A 1 96 ? -31.351 -1.436 54.105 1.00 96.81 96 GLU A C 1
ATOM 747 O O . GLU A 1 96 ? -31.138 -1.188 52.918 1.00 96.81 96 GLU A O 1
ATOM 752 N N . SER A 1 97 ? -30.655 -0.852 55.088 1.00 94.94 97 SER A N 1
ATOM 753 C CA . SER A 1 97 ? -29.629 0.165 54.831 1.00 94.94 97 SER A CA 1
ATOM 754 C C . SER A 1 97 ? -28.427 -0.381 54.043 1.00 94.94 97 SER A C 1
ATOM 756 O O . SER A 1 97 ? -27.888 0.306 53.171 1.00 94.94 97 SER A O 1
ATOM 758 N N . GLU A 1 98 ? -28.031 -1.633 54.295 1.00 96.38 98 GLU A N 1
ATOM 759 C CA . GLU A 1 98 ? -26.947 -2.303 53.574 1.00 96.38 98 GLU A CA 1
ATOM 760 C C . GLU A 1 98 ? -27.351 -2.638 52.133 1.00 96.38 98 GLU A C 1
ATOM 762 O O . GLU A 1 98 ? -26.578 -2.394 51.207 1.00 96.38 98 GLU A O 1
ATOM 767 N N . ILE A 1 99 ? -28.590 -3.089 51.909 1.00 94.75 99 ILE A N 1
ATOM 768 C CA . ILE A 1 99 ? -29.144 -3.306 50.566 1.00 94.75 99 ILE A CA 1
ATOM 769 C C . ILE A 1 99 ? -29.184 -1.991 49.784 1.00 94.75 99 ILE A C 1
ATOM 771 O O . ILE A 1 99 ? -28.754 -1.961 48.632 1.00 94.75 99 ILE A O 1
ATOM 775 N N . GLU A 1 100 ? -29.649 -0.896 50.388 1.00 95.56 100 GLU A N 1
ATOM 776 C CA . GLU A 1 100 ? -29.649 0.418 49.738 1.00 95.56 100 GLU A CA 1
ATOM 777 C C . GLU A 1 100 ? -28.232 0.904 49.410 1.00 95.56 100 GLU A C 1
ATOM 779 O O . GLU A 1 100 ? -28.004 1.500 48.352 1.00 95.56 100 GLU A O 1
ATOM 784 N N . SER A 1 101 ? -27.266 0.649 50.299 1.00 94.19 101 SER A N 1
ATOM 785 C CA . SER A 1 101 ? -25.859 0.973 50.061 1.00 94.19 101 SER A CA 1
ATOM 786 C C . SER A 1 101 ? -25.288 0.170 48.892 1.00 94.19 101 SER A C 1
ATOM 788 O O . SER A 1 101 ? -24.735 0.760 47.965 1.00 94.19 101 SER A O 1
ATOM 790 N N . LEU A 1 102 ? -25.494 -1.150 48.881 1.00 92.50 102 LEU A N 1
ATOM 791 C CA . LEU A 1 102 ? -25.039 -2.043 47.812 1.00 92.50 102 LEU A CA 1
ATOM 792 C C . LEU A 1 102 ? -25.737 -1.757 46.478 1.00 92.50 102 LEU A C 1
ATOM 794 O O . LEU A 1 102 ? -25.113 -1.856 45.425 1.00 92.50 102 LEU A O 1
ATOM 798 N N . GLN A 1 103 ? -27.011 -1.359 46.487 1.00 92.38 103 GLN A N 1
ATOM 799 C CA . GLN A 1 103 ? -27.714 -0.924 45.278 1.00 92.38 103 GLN A CA 1
ATOM 800 C C . GLN A 1 103 ? -27.134 0.378 44.722 1.00 92.38 103 GLN A C 1
ATOM 802 O O . GLN A 1 103 ? -26.954 0.495 43.507 1.00 92.38 103 GLN A O 1
ATOM 807 N N . ARG A 1 104 ? -26.821 1.352 45.588 1.00 90.19 104 ARG A N 1
ATOM 808 C CA . ARG A 1 104 ? -26.160 2.601 45.179 1.00 90.19 104 ARG A CA 1
ATOM 809 C C . ARG A 1 104 ? -24.764 2.335 44.622 1.00 90.19 104 ARG A C 1
ATOM 811 O O . ARG A 1 104 ? -24.455 2.825 43.540 1.00 90.19 104 ARG A O 1
ATOM 818 N N . GLU A 1 105 ? -23.957 1.536 45.314 1.00 90.94 105 GLU A N 1
ATOM 819 C CA . GLU A 1 105 ? -22.607 1.166 44.879 1.00 90.94 105 GLU A CA 1
ATOM 820 C C . GLU A 1 105 ? -22.633 0.353 43.578 1.00 90.94 105 GLU A C 1
ATOM 822 O O . GLU A 1 105 ? -21.919 0.677 42.632 1.00 90.94 105 GLU A O 1
ATOM 827 N N . GLY A 1 106 ? -23.530 -0.630 43.471 1.00 86.00 106 GLY A N 1
ATOM 828 C CA . GLY A 1 106 ? -23.722 -1.431 42.264 1.00 86.00 106 GLY A CA 1
ATOM 829 C C . GLY A 1 106 ? -24.159 -0.592 41.064 1.00 86.00 106 GLY A C 1
ATOM 830 O O . GLY A 1 106 ? -23.611 -0.755 39.975 1.00 86.00 106 GLY A O 1
ATOM 831 N N . LYS A 1 107 ? -25.092 0.351 41.247 1.00 86.88 107 LYS A N 1
ATOM 832 C CA . LYS A 1 107 ? -25.515 1.263 40.176 1.00 86.88 107 LYS A CA 1
ATOM 833 C C . LYS A 1 107 ? -24.368 2.170 39.729 1.00 86.88 107 LYS A C 1
ATOM 835 O O . LYS A 1 107 ? -24.121 2.257 38.531 1.00 86.88 107 LYS A O 1
ATOM 840 N N . LEU A 1 108 ? -23.665 2.804 40.669 1.00 85.00 108 LEU A N 1
ATOM 841 C CA . LEU A 1 108 ? -22.547 3.699 40.360 1.00 85.00 108 LEU A CA 1
ATOM 842 C C . LEU A 1 108 ? -21.398 2.957 39.672 1.00 85.00 108 LEU A C 1
ATOM 844 O O . LEU A 1 108 ? -20.884 3.440 38.671 1.00 85.00 108 LEU A O 1
ATOM 848 N N . HIS A 1 109 ? -21.038 1.761 40.143 1.00 83.50 109 HIS A N 1
ATOM 849 C CA . HIS A 1 109 ? -19.975 0.964 39.535 1.00 83.50 109 HIS A CA 1
ATOM 850 C C . HIS A 1 109 ? -20.363 0.470 38.133 1.00 83.50 109 HIS A C 1
ATOM 852 O O . HIS A 1 109 ? -19.544 0.508 37.213 1.00 83.50 109 HIS A O 1
ATOM 858 N N . VAL A 1 110 ? -21.613 0.039 37.921 1.00 87.19 110 VAL A N 1
ATOM 859 C CA . VAL A 1 110 ? -22.103 -0.310 36.576 1.00 87.19 110 VAL A CA 1
ATOM 860 C C . VAL A 1 110 ? -22.109 0.924 35.669 1.00 87.19 110 VAL A C 1
ATOM 862 O O . VAL A 1 110 ? -21.648 0.843 34.537 1.00 87.19 110 VAL A O 1
ATOM 865 N N . GLU A 1 111 ? -22.556 2.083 36.146 1.00 85.12 111 GLU A N 1
ATOM 866 C CA . GLU A 1 111 ? -22.587 3.332 35.372 1.00 85.12 111 GLU A CA 1
ATOM 867 C C . GLU A 1 111 ? -21.174 3.842 35.022 1.00 85.12 111 GLU A C 1
ATOM 869 O O . GLU A 1 111 ? -20.902 4.192 33.874 1.00 85.12 111 GLU A O 1
ATOM 874 N N . GLU A 1 112 ? -20.225 3.790 35.958 1.00 86.50 112 GLU A N 1
ATOM 875 C CA . GLU A 1 112 ? -18.830 4.183 35.727 1.00 86.50 112 GLU A CA 1
ATOM 876 C C . GLU A 1 112 ? -18.111 3.219 34.771 1.00 86.50 112 GLU A C 1
ATOM 878 O O . GLU A 1 112 ? -17.433 3.642 33.826 1.00 86.50 112 GLU A O 1
ATOM 883 N N . THR A 1 113 ? -18.272 1.907 34.970 1.00 82.81 113 THR A N 1
ATOM 884 C CA . THR A 1 113 ? -17.648 0.901 34.097 1.00 82.81 113 THR A CA 1
ATOM 885 C C . THR A 1 113 ? -18.248 0.906 32.696 1.00 82.81 113 THR A C 1
ATOM 887 O O . THR A 1 113 ? -17.501 0.768 31.725 1.00 82.81 113 THR A O 1
ATOM 890 N N . THR A 1 114 ? -19.557 1.131 32.562 1.00 83.12 114 THR A N 1
ATOM 891 C CA . THR A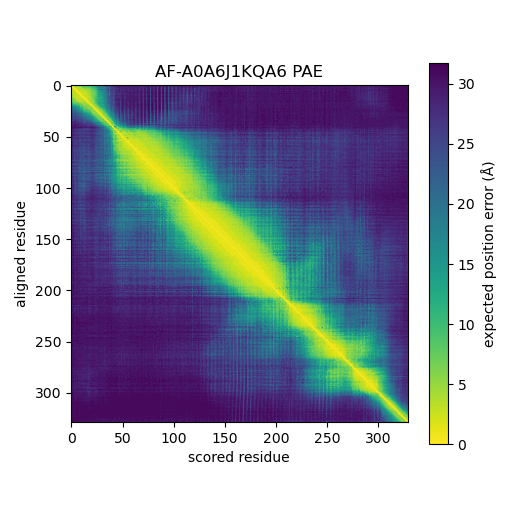 1 114 ? -20.213 1.281 31.255 1.00 83.12 114 THR A CA 1
ATOM 892 C C . THR A 1 114 ? -19.772 2.563 30.558 1.00 83.12 114 THR A C 1
ATOM 894 O O . THR A 1 114 ? -19.376 2.498 29.395 1.00 83.12 114 THR A O 1
ATOM 897 N N . ALA A 1 115 ? -19.708 3.704 31.250 1.00 88.31 115 ALA A N 1
ATOM 898 C CA . ALA A 1 115 ? -19.197 4.953 30.679 1.00 88.31 115 ALA A CA 1
ATOM 899 C C . ALA A 1 115 ? -17.740 4.819 30.192 1.00 88.31 115 ALA A C 1
ATOM 901 O O . ALA A 1 115 ? -17.407 5.244 29.082 1.00 88.31 115 ALA A O 1
ATOM 902 N N . LYS A 1 116 ? -16.878 4.156 30.974 1.00 92.25 116 LYS A N 1
ATOM 903 C CA . LYS A 1 116 ? -15.489 3.853 30.590 1.00 92.25 116 LYS A CA 1
ATOM 904 C C . LYS A 1 116 ? -15.395 2.867 29.422 1.00 92.25 116 LYS A C 1
ATOM 906 O O . LYS A 1 116 ? -14.492 2.977 28.594 1.00 92.25 116 LYS A O 1
ATOM 911 N N . ALA A 1 117 ? -16.296 1.891 29.343 1.00 91.38 117 ALA A N 1
ATOM 912 C CA . ALA A 1 117 ? -16.357 0.966 28.216 1.00 91.38 117 ALA A CA 1
ATOM 913 C C . ALA A 1 117 ? -16.806 1.683 26.933 1.00 91.38 117 ALA A C 1
ATOM 915 O O . ALA A 1 117 ? -16.213 1.464 25.879 1.00 91.38 117 ALA A O 1
ATOM 916 N N . HIS A 1 118 ? -17.786 2.587 27.022 1.00 92.19 118 HIS A N 1
ATOM 917 C CA . HIS A 1 118 ? -18.257 3.388 25.892 1.00 92.19 118 HIS A CA 1
ATOM 918 C C . HIS A 1 118 ? -17.200 4.368 25.378 1.00 92.19 118 HIS A C 1
ATOM 920 O O . HIS A 1 118 ? -17.031 4.487 24.165 1.00 92.19 118 HIS A O 1
ATOM 926 N N . SER A 1 119 ? -16.443 5.026 26.263 1.00 91.94 119 SER A N 1
ATOM 927 C CA . SER A 1 119 ? -15.352 5.909 25.831 1.00 91.94 119 SER A CA 1
ATOM 928 C C . SER A 1 119 ? -14.245 5.135 25.112 1.00 91.94 119 SER A C 1
ATOM 930 O O . SER A 1 119 ? -13.821 5.537 24.029 1.00 91.94 119 SER A O 1
ATOM 932 N N . ARG A 1 120 ? -13.851 3.973 25.649 1.00 94.75 120 ARG A N 1
ATOM 933 C CA . ARG A 1 120 ? -12.897 3.059 24.999 1.00 94.75 120 ARG A CA 1
ATOM 934 C C . ARG A 1 120 ? -13.411 2.535 23.661 1.00 94.75 120 ARG A C 1
ATOM 936 O O . ARG A 1 120 ? -12.647 2.483 22.705 1.00 94.75 120 ARG A O 1
ATOM 943 N N . ALA A 1 121 ? -14.688 2.164 23.574 1.00 95.56 121 ALA A N 1
ATOM 944 C CA . ALA A 1 121 ? -15.297 1.710 22.327 1.00 95.56 121 ALA A CA 1
ATOM 945 C C . ALA A 1 121 ? -15.263 2.809 21.254 1.00 95.56 121 ALA A C 1
ATOM 947 O O . ALA A 1 121 ? -14.864 2.534 20.128 1.00 95.56 121 ALA A O 1
ATOM 948 N N . GLY A 1 122 ? -15.587 4.056 21.615 1.00 96.56 122 GLY A N 1
ATOM 949 C CA . GLY A 1 122 ? -15.506 5.192 20.694 1.00 96.56 122 GLY A CA 1
ATOM 950 C C . GLY A 1 122 ? -14.074 5.526 20.256 1.00 96.56 122 GLY A C 1
ATOM 951 O O . GLY A 1 122 ? -13.854 5.922 19.114 1.00 96.56 122 GLY A O 1
ATOM 952 N N . GLU A 1 123 ? -13.080 5.354 21.131 1.00 96.62 123 GLU A N 1
ATOM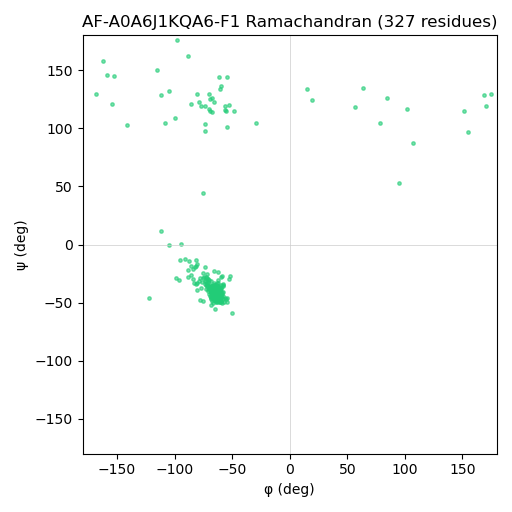 953 C CA . GLU A 1 123 ? -11.664 5.513 20.771 1.00 96.62 123 GLU A CA 1
ATOM 954 C C . GLU A 1 123 ? -11.188 4.414 19.808 1.00 96.62 123 GLU A C 1
ATOM 956 O O . GLU A 1 123 ? -10.579 4.716 18.781 1.00 96.62 123 GLU A O 1
ATOM 961 N N . LEU A 1 124 ? -11.529 3.153 20.085 1.00 97.12 124 LEU A N 1
ATOM 962 C CA . LEU A 1 124 ? -11.228 2.028 19.196 1.00 97.12 124 LEU A CA 1
ATOM 963 C C . LEU A 1 124 ? -11.933 2.167 17.842 1.00 97.12 124 LEU A C 1
ATOM 965 O O . LEU A 1 124 ? -11.333 1.895 16.807 1.00 97.12 124 LEU A O 1
ATOM 969 N N . GLU A 1 125 ? -13.179 2.637 17.820 1.00 96.50 125 GLU A N 1
ATOM 970 C CA . GLU A 1 125 ? -13.913 2.900 16.582 1.00 96.50 125 GLU A CA 1
ATOM 971 C C . GLU A 1 125 ? -13.218 3.973 15.732 1.00 96.50 125 GLU A C 1
ATOM 973 O O . GLU A 1 125 ? -13.064 3.801 14.519 1.00 96.50 125 GLU A O 1
ATOM 978 N N . LYS A 1 126 ? -12.709 5.042 16.364 1.00 97.94 126 LYS A N 1
ATOM 979 C CA . LYS A 1 126 ? -11.885 6.047 15.676 1.00 97.94 126 LYS A CA 1
ATOM 980 C C . LYS A 1 126 ? -10.631 5.417 15.075 1.00 97.94 126 LYS A C 1
ATOM 982 O O . LYS A 1 126 ? -10.401 5.617 13.884 1.00 97.94 126 LYS A O 1
ATOM 987 N N . GLN A 1 127 ? -9.888 4.613 15.839 1.00 97.94 127 GLN A N 1
ATOM 988 C CA . GLN A 1 127 ? -8.685 3.922 15.350 1.00 97.94 127 GLN A CA 1
ATOM 989 C C . GLN A 1 127 ? -8.987 2.989 14.171 1.00 97.94 127 GLN A C 1
ATOM 991 O O . GLN A 1 127 ? -8.277 3.008 13.169 1.00 97.94 127 GLN A O 1
ATOM 996 N N . VAL A 1 128 ? -10.073 2.217 14.240 1.00 97.88 128 VAL A N 1
ATOM 997 C CA . VAL A 1 128 ? -10.509 1.351 13.134 1.00 97.88 128 VAL A CA 1
ATOM 998 C C . VAL A 1 128 ? -10.875 2.182 11.904 1.00 97.88 128 VAL A C 1
ATOM 1000 O O . VAL A 1 128 ? -10.535 1.803 10.784 1.00 97.88 128 VAL A O 1
ATOM 1003 N N . SER A 1 129 ? -11.536 3.328 12.089 1.00 96.50 129 SER A N 1
ATOM 1004 C CA . SER A 1 129 ? -11.875 4.226 10.981 1.00 96.50 129 SER A CA 1
ATOM 1005 C C . SER A 1 129 ? -10.637 4.856 10.331 1.00 96.50 129 SER A C 1
ATOM 1007 O O . SER A 1 129 ? -10.606 5.007 9.111 1.00 96.50 129 SER A O 1
ATOM 1009 N N . GLU A 1 130 ? -9.616 5.188 11.124 1.00 98.56 130 GLU A N 1
ATOM 1010 C CA . GLU A 1 130 ? -8.325 5.717 10.670 1.00 98.56 130 GLU A CA 1
ATOM 1011 C C . GLU A 1 130 ? -7.586 4.661 9.837 1.00 98.56 130 GLU A C 1
ATOM 1013 O O . GLU A 1 130 ? -7.318 4.878 8.655 1.00 98.56 130 GLU A O 1
ATOM 1018 N N . LEU A 1 131 ? -7.385 3.467 10.408 1.00 98.25 131 LEU A N 1
ATOM 1019 C CA . LEU A 1 131 ? -6.710 2.344 9.750 1.00 98.25 131 LEU A CA 1
ATOM 1020 C C . LEU A 1 131 ? -7.424 1.913 8.468 1.00 98.25 131 LEU A C 1
ATOM 1022 O O . LEU A 1 131 ? -6.780 1.573 7.480 1.00 98.25 131 LEU A O 1
ATOM 1026 N N . LYS A 1 132 ? -8.760 1.950 8.447 1.00 98.38 132 LYS A N 1
ATOM 1027 C CA . LYS A 1 132 ? -9.537 1.642 7.243 1.00 98.38 132 LYS A CA 1
ATOM 1028 C C . LYS A 1 132 ? -9.287 2.659 6.126 1.00 98.38 132 LYS A C 1
ATOM 1030 O O . LYS A 1 132 ? -9.133 2.260 4.975 1.00 98.38 132 LYS A O 1
ATOM 1035 N N . ARG A 1 133 ? -9.220 3.958 6.447 1.00 98.06 133 ARG A N 1
ATOM 1036 C CA . ARG A 1 133 ? -8.899 5.004 5.459 1.00 98.06 133 ARG A CA 1
ATOM 1037 C C . ARG A 1 133 ? -7.478 4.857 4.929 1.00 98.06 133 ARG A C 1
ATOM 1039 O O . ARG A 1 133 ? -7.277 5.001 3.725 1.00 98.06 133 ARG A O 1
ATOM 1046 N N . GLU A 1 134 ? -6.523 4.561 5.807 1.00 98.31 134 GLU A N 1
ATOM 1047 C CA . GLU A 1 134 ? -5.127 4.335 5.428 1.00 98.31 134 GLU A CA 1
ATOM 1048 C C . GLU A 1 134 ? -4.982 3.098 4.533 1.00 98.31 134 GLU A C 1
ATOM 1050 O O . GLU A 1 134 ? -4.345 3.172 3.484 1.00 98.31 134 GLU A O 1
ATOM 1055 N N . LEU A 1 135 ? -5.666 1.999 4.867 1.00 98.19 135 LEU A N 1
ATOM 1056 C CA . LEU A 1 135 ? -5.719 0.800 4.032 1.00 98.19 135 LEU A CA 1
ATOM 1057 C C . LEU A 1 135 ? -6.302 1.100 2.643 1.00 98.19 135 LEU A C 1
ATOM 1059 O O . LEU A 1 135 ? -5.735 0.687 1.632 1.00 98.19 135 LEU A O 1
ATOM 1063 N N . ASP A 1 136 ? -7.407 1.848 2.570 1.00 97.88 136 ASP A N 1
ATOM 1064 C CA . ASP A 1 136 ? -8.011 2.246 1.295 1.00 97.88 136 ASP A CA 1
ATOM 1065 C C . ASP A 1 136 ? -7.079 3.160 0.478 1.00 97.88 136 ASP A C 1
ATOM 1067 O O . ASP A 1 136 ? -7.056 3.082 -0.752 1.00 97.88 136 ASP A O 1
ATOM 1071 N N . ALA A 1 137 ? -6.323 4.049 1.129 1.00 98.12 137 ALA A N 1
ATOM 1072 C CA . ALA A 1 137 ? -5.339 4.910 0.473 1.00 98.12 137 ALA A CA 1
ATOM 1073 C C . ALA A 1 137 ? -4.169 4.092 -0.092 1.00 98.12 137 ALA A C 1
ATOM 1075 O O . ALA A 1 137 ? -3.902 4.173 -1.292 1.00 98.12 137 ALA A O 1
ATOM 1076 N N . GLN A 1 138 ? -3.562 3.223 0.721 1.00 97.88 138 GLN A N 1
ATOM 1077 C CA . GLN A 1 138 ? -2.489 2.328 0.281 1.00 97.88 138 GLN A CA 1
ATOM 1078 C C . GLN A 1 138 ? -2.942 1.396 -0.843 1.00 97.88 138 GLN A C 1
ATOM 1080 O O . GLN A 1 138 ? -2.191 1.139 -1.781 1.00 97.88 138 GLN A O 1
ATOM 1085 N N . ASN A 1 139 ? -4.185 0.913 -0.806 1.00 97.44 139 ASN A N 1
ATOM 1086 C CA . ASN A 1 139 ? -4.704 0.064 -1.871 1.00 97.44 139 ASN A CA 1
ATOM 1087 C C . ASN A 1 139 ? -4.847 0.828 -3.202 1.00 97.44 139 ASN A C 1
ATOM 1089 O O . ASN A 1 139 ? -4.578 0.273 -4.267 1.00 97.44 139 ASN A O 1
ATOM 1093 N N . ARG A 1 140 ? -5.217 2.117 -3.170 1.00 98.00 140 ARG A N 1
ATOM 1094 C CA . ARG A 1 140 ? -5.230 2.970 -4.374 1.00 98.00 140 ARG A CA 1
ATOM 1095 C C . ARG A 1 140 ? -3.822 3.204 -4.914 1.00 98.00 140 ARG A C 1
ATOM 1097 O O . ARG A 1 140 ? -3.628 3.102 -6.123 1.00 98.00 140 ARG A O 1
ATOM 1104 N N . GLU A 1 141 ? -2.858 3.481 -4.039 1.00 97.81 141 GLU A N 1
ATOM 1105 C CA . GLU A 1 141 ? -1.452 3.649 -4.423 1.00 97.81 141 GLU A CA 1
ATOM 1106 C C . GLU A 1 141 ? -0.877 2.369 -5.030 1.00 97.81 141 GLU A C 1
ATOM 1108 O O . GLU A 1 141 ? -0.281 2.418 -6.104 1.00 97.81 141 GLU A O 1
ATOM 1113 N N . LYS A 1 142 ? -1.141 1.210 -4.415 1.00 98.12 142 LYS A N 1
ATOM 1114 C CA . LYS A 1 142 ? -0.761 -0.099 -4.953 1.00 98.12 142 LYS A CA 1
ATOM 1115 C C . LYS A 1 142 ? -1.300 -0.297 -6.369 1.00 98.12 142 LYS A C 1
ATOM 1117 O O . LYS A 1 142 ? -0.531 -0.641 -7.258 1.00 98.12 142 LYS A O 1
ATOM 1122 N N . ASN A 1 143 ? -2.587 -0.035 -6.598 1.00 97.38 143 ASN A N 1
ATOM 1123 C CA . ASN A 1 143 ? -3.197 -0.194 -7.921 1.00 97.38 143 ASN A CA 1
ATOM 1124 C C . ASN A 1 143 ? -2.604 0.778 -8.957 1.00 97.38 143 ASN A C 1
ATOM 1126 O O . ASN A 1 143 ? -2.434 0.417 -10.122 1.00 97.38 143 ASN A O 1
ATOM 1130 N N . ALA A 1 144 ? -2.275 2.009 -8.551 1.00 98.00 144 ALA A N 1
ATOM 1131 C CA . ALA A 1 144 ? -1.626 2.984 -9.424 1.00 98.00 144 ALA A CA 1
ATOM 1132 C C . ALA A 1 144 ? -0.200 2.548 -9.802 1.00 98.00 144 ALA A C 1
ATOM 1134 O O . ALA A 1 144 ? 0.175 2.625 -10.973 1.00 98.00 144 ALA A O 1
ATOM 1135 N N . LEU A 1 145 ? 0.572 2.048 -8.834 1.00 97.62 145 LEU A N 1
ATOM 1136 C CA . LEU A 1 145 ? 1.911 1.508 -9.068 1.00 97.62 145 LEU A CA 1
ATOM 1137 C C . LEU A 1 145 ? 1.873 0.235 -9.921 1.00 97.62 145 LEU A C 1
ATOM 1139 O O . LEU A 1 145 ? 2.694 0.081 -10.819 1.00 97.62 145 LEU A O 1
ATOM 1143 N N . GLU A 1 146 ? 0.894 -0.643 -9.708 1.00 97.56 146 GLU A N 1
ATOM 1144 C CA . GLU A 1 146 ? 0.683 -1.837 -10.531 1.00 97.56 146 GLU A CA 1
ATOM 1145 C C . GLU A 1 146 ? 0.363 -1.461 -11.986 1.00 97.56 146 GLU A C 1
ATOM 1147 O O . GLU A 1 146 ? 0.939 -2.023 -12.918 1.00 97.56 146 GLU A O 1
ATOM 1152 N N . ALA A 1 147 ? -0.477 -0.444 -12.208 1.00 97.75 147 ALA A N 1
ATOM 1153 C CA . ALA A 1 147 ? -0.744 0.078 -13.547 1.00 97.75 147 ALA A CA 1
ATOM 1154 C C . ALA A 1 147 ? 0.519 0.656 -14.214 1.00 97.75 147 ALA A C 1
ATOM 1156 O O . ALA A 1 147 ? 0.768 0.379 -15.389 1.00 97.75 147 ALA A O 1
ATOM 1157 N N . GLN A 1 148 ? 1.337 1.408 -13.468 1.00 98.12 148 GLN A N 1
ATOM 1158 C CA . GLN A 1 148 ? 2.612 1.931 -13.968 1.00 98.12 148 GLN A CA 1
ATOM 1159 C C . GLN A 1 148 ? 3.612 0.813 -14.291 1.00 98.12 148 GLN A C 1
ATOM 1161 O O . GLN A 1 148 ? 4.268 0.878 -15.330 1.00 98.12 148 GLN A O 1
ATOM 1166 N N . SER A 1 149 ? 3.697 -0.228 -13.455 1.00 97.06 149 SER A N 1
ATOM 1167 C CA . SER A 1 149 ? 4.537 -1.408 -13.704 1.00 97.06 149 SER A CA 1
ATOM 1168 C C . SER A 1 149 ? 4.117 -2.112 -14.988 1.00 97.06 149 SER A C 1
ATOM 1170 O O . SER A 1 149 ? 4.944 -2.336 -15.865 1.00 97.06 149 SER A O 1
ATOM 1172 N N . ASN A 1 150 ? 2.816 -2.355 -15.164 1.00 97.56 150 ASN A N 1
ATOM 1173 C CA . ASN A 1 150 ? 2.276 -2.987 -16.368 1.00 97.56 150 ASN A CA 1
ATOM 1174 C C . ASN A 1 150 ? 2.552 -2.161 -17.639 1.00 97.56 150 ASN A C 1
ATOM 1176 O O . ASN A 1 150 ? 2.791 -2.715 -18.714 1.00 97.56 150 ASN A O 1
ATOM 1180 N N . GLU A 1 151 ? 2.515 -0.828 -17.557 1.00 98.12 151 GLU A N 1
ATOM 1181 C CA . GLU A 1 151 ? 2.884 0.036 -18.684 1.00 98.12 151 GLU A CA 1
ATOM 1182 C C . GLU A 1 151 ? 4.394 -0.008 -18.972 1.00 98.12 151 GLU A C 1
ATOM 1184 O O . GLU A 1 151 ? 4.800 -0.090 -20.135 1.00 98.12 151 GLU A O 1
ATOM 1189 N N . ALA A 1 152 ? 5.228 0.018 -17.930 1.00 96.00 152 ALA A N 1
ATOM 1190 C CA . ALA A 1 152 ? 6.678 -0.104 -18.054 1.00 96.00 152 ALA A CA 1
ATOM 1191 C C . ALA A 1 152 ? 7.091 -1.469 -18.632 1.00 96.00 152 ALA A C 1
ATOM 1193 O O . ALA A 1 152 ? 7.954 -1.519 -19.508 1.00 96.00 152 ALA A O 1
ATOM 1194 N N . GLU A 1 153 ? 6.431 -2.556 -18.228 1.00 96.81 153 GLU A N 1
ATOM 1195 C CA . GLU A 1 153 ? 6.631 -3.904 -18.768 1.00 96.81 153 GLU A CA 1
ATOM 1196 C C . GLU A 1 153 ? 6.301 -3.976 -20.262 1.00 96.81 153 GLU A C 1
ATOM 1198 O O . GLU A 1 153 ? 7.083 -4.522 -21.042 1.00 96.81 153 GLU A O 1
ATOM 1203 N N . LYS A 1 154 ? 5.199 -3.355 -20.706 1.00 98.12 154 LYS A N 1
ATOM 1204 C CA . LYS A 1 154 ? 4.873 -3.259 -22.141 1.00 98.12 154 LYS A CA 1
ATOM 1205 C C . LYS A 1 154 ? 5.951 -2.506 -22.918 1.00 98.12 154 LYS A C 1
ATOM 1207 O O . LYS A 1 154 ? 6.423 -3.002 -23.938 1.00 98.12 154 LYS A O 1
ATOM 1212 N N . LYS A 1 155 ? 6.395 -1.348 -22.410 1.00 97.69 155 LYS A N 1
ATOM 1213 C CA . LYS A 1 155 ? 7.486 -0.569 -23.027 1.00 97.69 155 LYS A CA 1
ATOM 1214 C C . LYS A 1 155 ? 8.787 -1.369 -23.083 1.00 97.69 155 LYS A C 1
ATOM 1216 O O . LYS A 1 155 ? 9.508 -1.298 -24.074 1.00 97.69 155 LYS A O 1
ATOM 1221 N N . MET A 1 156 ? 9.080 -2.151 -22.047 1.00 97.19 156 MET A N 1
ATOM 1222 C CA . MET A 1 156 ? 10.242 -3.034 -22.010 1.00 97.19 156 MET A CA 1
ATOM 1223 C C . MET A 1 156 ? 10.148 -4.126 -23.080 1.00 97.19 156 MET A C 1
ATOM 1225 O O . MET A 1 156 ? 11.117 -4.334 -23.806 1.00 97.19 156 MET A O 1
ATOM 1229 N N . HIS A 1 157 ? 8.993 -4.778 -23.240 1.00 98.00 157 HIS A N 1
ATOM 1230 C CA . HIS A 1 157 ? 8.779 -5.751 -24.314 1.00 98.00 157 HIS A CA 1
ATOM 1231 C C . HIS A 1 157 ? 8.944 -5.135 -25.708 1.00 98.00 157 HIS A C 1
ATOM 1233 O O . HIS A 1 157 ? 9.601 -5.731 -26.566 1.00 98.00 157 HIS A O 1
ATOM 1239 N N . ASP A 1 158 ? 8.423 -3.925 -25.922 1.00 98.12 158 ASP A N 1
ATOM 1240 C CA . ASP A 1 158 ? 8.609 -3.198 -27.177 1.00 98.12 158 ASP A CA 1
ATOM 1241 C C . ASP A 1 158 ? 10.097 -2.933 -27.440 1.00 98.12 158 ASP A C 1
ATOM 1243 O O . ASP A 1 158 ? 10.601 -3.281 -28.513 1.00 98.12 158 ASP A O 1
ATOM 1247 N N . VAL A 1 159 ? 10.832 -2.407 -26.452 1.00 97.56 159 VAL A N 1
ATOM 1248 C CA . VAL A 1 159 ? 12.281 -2.163 -26.555 1.00 97.56 159 VAL A CA 1
ATOM 1249 C C . VAL A 1 159 ? 13.044 -3.460 -26.827 1.00 97.56 159 VAL A C 1
ATOM 1251 O O . VAL A 1 159 ? 13.865 -3.484 -27.745 1.00 97.56 159 VAL A O 1
ATOM 1254 N N . ILE A 1 160 ? 12.740 -4.554 -26.124 1.00 97.25 160 ILE A N 1
ATOM 1255 C CA . ILE A 1 160 ? 13.343 -5.876 -26.365 1.00 97.25 160 ILE A CA 1
ATOM 1256 C C . ILE A 1 160 ? 13.120 -6.305 -27.821 1.00 97.25 160 ILE A C 1
ATOM 1258 O O . ILE A 1 160 ? 14.073 -6.692 -28.498 1.00 97.25 160 ILE A O 1
ATOM 1262 N N . SER A 1 161 ? 11.901 -6.152 -28.347 1.00 97.94 161 SER A N 1
ATOM 1263 C CA . SER A 1 161 ? 11.597 -6.509 -29.739 1.00 97.94 161 SER A CA 1
ATOM 1264 C C . SER A 1 161 ? 12.362 -5.649 -30.755 1.00 97.94 161 SER A C 1
ATOM 1266 O O . SER A 1 161 ? 12.760 -6.130 -31.821 1.00 97.94 161 SER A O 1
ATOM 1268 N N . THR A 1 162 ? 12.594 -4.367 -30.451 1.00 97.81 162 THR A N 1
ATOM 1269 C CA . THR A 1 162 ? 13.407 -3.490 -31.307 1.00 97.81 162 THR A CA 1
ATOM 1270 C C . THR A 1 162 ? 14.886 -3.852 -31.249 1.00 97.81 162 THR A C 1
ATOM 1272 O O . THR A 1 162 ? 15.549 -3.854 -32.287 1.00 97.81 162 THR A O 1
ATOM 1275 N N . LEU A 1 163 ? 15.388 -4.226 -30.071 1.00 97.44 163 LEU A N 1
ATOM 1276 C CA . LEU A 1 163 ? 16.768 -4.651 -29.865 1.00 97.44 163 LEU A CA 1
ATOM 1277 C C . LEU A 1 163 ? 17.055 -5.951 -30.620 1.00 97.44 163 LEU A C 1
ATOM 1279 O O . LEU A 1 163 ? 18.061 -6.036 -31.319 1.00 97.44 163 LEU A O 1
ATOM 1283 N N . GLU A 1 164 ? 16.137 -6.916 -30.580 1.00 96.50 164 GLU A N 1
ATOM 1284 C CA . GLU A 1 164 ? 16.254 -8.168 -31.333 1.00 96.50 164 GLU A CA 1
ATOM 1285 C C . GLU A 1 164 ? 16.292 -7.925 -32.855 1.00 96.50 164 GLU A C 1
ATOM 1287 O O . GLU A 1 164 ? 17.130 -8.483 -33.570 1.00 96.50 164 GLU A O 1
ATOM 1292 N N . LYS A 1 165 ? 15.442 -7.023 -33.372 1.00 97.88 165 LYS A N 1
ATOM 1293 C CA . LYS A 1 165 ? 15.479 -6.614 -34.790 1.00 97.88 165 LYS A CA 1
ATOM 1294 C C . LYS A 1 165 ? 16.819 -5.978 -35.164 1.00 97.88 165 LYS A C 1
ATOM 1296 O O . LYS A 1 165 ? 17.385 -6.316 -36.207 1.00 97.88 165 LYS A O 1
ATOM 1301 N N . LEU A 1 166 ? 17.337 -5.079 -34.326 1.00 95.50 166 LEU A N 1
ATOM 1302 C CA . LEU A 1 166 ? 18.635 -4.438 -34.545 1.00 95.50 166 LEU A CA 1
ATOM 1303 C C . LEU A 1 166 ? 19.778 -5.456 -34.508 1.00 95.50 166 LEU A C 1
ATOM 1305 O O . LEU A 1 166 ? 20.625 -5.440 -35.400 1.00 95.50 166 LEU A O 1
ATOM 1309 N N . GLN A 1 167 ? 19.764 -6.386 -33.554 1.00 95.44 167 GLN A N 1
ATOM 1310 C CA . GLN A 1 167 ? 20.740 -7.467 -33.450 1.00 95.44 167 GLN A CA 1
ATOM 1311 C C . GLN A 1 167 ? 20.767 -8.331 -34.719 1.00 95.44 167 GLN A C 1
ATOM 1313 O O . GLN A 1 167 ? 21.839 -8.563 -35.281 1.00 95.44 167 GLN A O 1
ATOM 1318 N N . ASN A 1 168 ? 19.601 -8.732 -35.231 1.00 97.06 168 ASN A N 1
ATOM 1319 C CA . ASN A 1 168 ? 19.500 -9.496 -36.478 1.00 97.06 168 ASN A CA 1
ATOM 1320 C C . ASN A 1 168 ? 20.065 -8.721 -37.680 1.00 97.06 168 ASN A C 1
ATOM 1322 O O . ASN A 1 168 ? 20.797 -9.284 -38.499 1.00 97.06 168 ASN A O 1
ATOM 1326 N N . SER A 1 169 ? 19.777 -7.419 -37.768 1.00 96.88 169 SER A N 1
ATOM 1327 C CA . SER A 1 169 ? 20.318 -6.562 -38.830 1.00 96.88 169 SER A CA 1
ATOM 1328 C C . SER A 1 169 ? 21.839 -6.380 -38.734 1.00 96.88 169 SER A C 1
ATOM 1330 O O . SER A 1 169 ? 22.524 -6.392 -39.758 1.00 96.88 169 SER A O 1
ATOM 1332 N N . ASN A 1 170 ? 22.385 -6.283 -37.517 1.00 95.06 170 ASN A N 1
ATOM 1333 C CA . ASN A 1 170 ? 23.821 -6.187 -37.271 1.00 95.06 170 ASN A CA 1
ATOM 1334 C C . ASN A 1 170 ? 24.531 -7.485 -37.689 1.00 95.06 170 ASN A C 1
ATOM 1336 O O . ASN A 1 170 ? 25.502 -7.449 -38.443 1.00 95.06 170 ASN A O 1
ATOM 1340 N N . GLU A 1 171 ? 23.992 -8.650 -37.319 1.00 96.88 171 GLU A N 1
ATOM 1341 C CA . GLU A 1 171 ? 24.522 -9.940 -37.781 1.00 96.88 171 GLU A CA 1
ATOM 1342 C C . GLU A 1 171 ? 24.482 -10.075 -39.315 1.00 96.88 171 GLU A C 1
ATOM 1344 O O . GLU A 1 171 ? 25.403 -10.628 -39.928 1.00 96.88 171 GLU A O 1
ATOM 1349 N N . GLU A 1 172 ? 23.464 -9.518 -39.979 1.00 97.38 172 GLU A N 1
ATOM 1350 C CA . GLU A 1 172 ? 23.423 -9.442 -41.441 1.00 97.38 172 GLU A CA 1
ATOM 1351 C C . GLU A 1 172 ? 24.502 -8.501 -42.012 1.00 97.38 172 GLU A C 1
ATOM 1353 O O . GLU A 1 172 ? 25.196 -8.863 -42.971 1.00 97.38 172 GLU A O 1
ATOM 1358 N N . GLN A 1 173 ? 24.692 -7.317 -41.422 1.00 92.94 173 GLN A N 1
ATOM 1359 C CA . GLN A 1 173 ? 25.746 -6.375 -41.813 1.00 92.94 173 GLN A CA 1
ATOM 1360 C C . GLN A 1 173 ? 27.142 -6.979 -41.627 1.00 92.94 173 GLN A C 1
ATOM 1362 O O . GLN A 1 173 ? 27.954 -6.937 -42.552 1.00 92.94 173 GLN A O 1
ATOM 1367 N N . LYS A 1 174 ? 27.404 -7.648 -40.503 1.00 96.44 174 LYS A N 1
ATOM 1368 C CA . LYS A 1 174 ? 28.655 -8.369 -40.223 1.00 96.44 174 LYS A CA 1
ATOM 1369 C C . LYS A 1 174 ? 28.946 -9.439 -41.275 1.00 96.44 174 LYS A C 1
ATOM 1371 O O . LYS A 1 174 ? 30.083 -9.578 -41.730 1.00 96.44 174 LYS A O 1
ATOM 1376 N N . LYS A 1 175 ? 27.922 -10.174 -41.729 1.00 96.88 175 LYS A N 1
ATOM 1377 C CA . LYS A 1 175 ? 28.054 -11.131 -42.844 1.00 96.88 175 LYS A CA 1
ATOM 1378 C C . LYS A 1 175 ? 28.397 -10.433 -44.164 1.00 96.88 175 LYS A C 1
ATOM 1380 O O . LYS A 1 175 ? 29.226 -10.952 -44.911 1.00 96.88 175 LYS A O 1
ATOM 1385 N N . LYS A 1 176 ? 27.788 -9.279 -44.465 1.00 96.00 176 LYS A N 1
ATOM 1386 C CA . LYS A 1 176 ? 28.091 -8.485 -45.674 1.00 96.00 176 LYS A CA 1
ATOM 1387 C C . LYS A 1 176 ? 29.524 -7.952 -45.652 1.00 96.00 176 LYS A C 1
ATOM 1389 O O . LYS A 1 176 ? 30.226 -8.115 -46.645 1.00 96.00 176 LYS A O 1
ATOM 1394 N N . ILE A 1 177 ? 29.977 -7.422 -44.516 1.00 95.00 177 ILE A N 1
ATOM 1395 C CA . ILE A 1 177 ? 31.356 -6.952 -44.320 1.00 95.00 177 ILE A CA 1
ATOM 1396 C C . ILE A 1 177 ? 32.346 -8.086 -44.595 1.00 95.00 177 ILE A C 1
ATOM 1398 O O . ILE A 1 177 ? 33.216 -7.929 -45.441 1.00 95.00 177 ILE A O 1
ATOM 1402 N N . LYS A 1 178 ? 32.143 -9.272 -44.005 1.00 94.94 178 LYS A N 1
ATOM 1403 C CA . LYS A 1 178 ? 33.005 -10.442 -44.262 1.00 94.94 178 LYS A CA 1
ATOM 1404 C C . LYS A 1 178 ? 33.056 -10.852 -45.739 1.00 94.94 178 LYS A C 1
ATOM 1406 O O . LYS A 1 178 ? 34.082 -11.342 -46.203 1.00 94.94 178 LYS A O 1
ATOM 1411 N N . LYS A 1 179 ? 31.954 -10.712 -46.488 1.00 97.06 179 LYS A N 1
ATOM 1412 C CA . LYS A 1 179 ? 31.937 -10.997 -47.935 1.00 97.06 179 LYS A CA 1
ATOM 1413 C C . LYS A 1 179 ? 32.748 -9.964 -48.718 1.00 97.06 179 LYS A C 1
ATOM 1415 O O . LYS A 1 179 ? 33.519 -10.353 -49.589 1.00 97.06 179 LYS A O 1
ATOM 1420 N N . LEU A 1 180 ? 32.587 -8.682 -48.394 1.00 94.88 180 LEU A N 1
ATOM 1421 C CA . LEU A 1 180 ? 33.330 -7.595 -49.032 1.00 94.88 180 LEU A CA 1
ATOM 1422 C C . LEU A 1 180 ? 34.823 -7.659 -48.710 1.00 94.88 180 LEU A C 1
ATOM 1424 O O . LEU A 1 180 ? 35.630 -7.498 -49.609 1.00 94.88 180 LEU A O 1
ATOM 1428 N N . GLU A 1 181 ? 35.189 -7.977 -47.472 1.00 95.06 181 GLU A N 1
ATOM 1429 C CA . GLU A 1 181 ? 36.580 -8.155 -47.045 1.00 95.06 181 GLU A CA 1
ATOM 1430 C C . GLU A 1 181 ? 37.282 -9.269 -47.834 1.00 95.06 181 GLU A C 1
ATOM 1432 O O . GLU A 1 181 ? 38.416 -9.112 -48.280 1.00 95.06 181 GLU A O 1
ATOM 1437 N N . ARG A 1 182 ? 36.589 -10.389 -48.083 1.00 96.69 182 ARG A N 1
ATOM 1438 C CA . ARG A 1 182 ? 37.114 -11.461 -48.942 1.00 96.69 182 ARG A CA 1
ATOM 1439 C C . ARG A 1 182 ? 37.290 -10.998 -50.385 1.00 96.69 182 ARG A C 1
ATOM 1441 O O . ARG A 1 182 ? 38.327 -11.277 -50.968 1.00 96.69 182 ARG A O 1
ATOM 1448 N N . ALA A 1 183 ? 36.296 -10.311 -50.949 1.00 94.88 183 ALA A N 1
ATOM 1449 C CA . ALA A 1 183 ? 36.373 -9.800 -52.317 1.00 94.88 183 ALA A CA 1
ATOM 1450 C C . ALA A 1 183 ? 37.491 -8.757 -52.478 1.00 94.88 183 ALA A C 1
ATOM 1452 O O . ALA A 1 183 ? 38.203 -8.774 -53.475 1.00 94.88 183 ALA A O 1
ATOM 1453 N N . LEU A 1 184 ? 37.671 -7.892 -51.477 1.00 94.62 184 LEU A N 1
ATOM 1454 C CA . LEU A 1 184 ? 38.737 -6.899 -51.429 1.00 94.62 184 LEU A CA 1
ATOM 1455 C C . LEU A 1 184 ? 40.111 -7.567 -51.385 1.00 94.62 184 LEU A C 1
ATOM 1457 O O . LEU A 1 184 ? 40.954 -7.233 -52.204 1.00 94.62 184 LEU A O 1
ATOM 1461 N N . LYS A 1 185 ? 40.308 -8.568 -50.522 1.00 95.12 185 LYS A N 1
ATOM 1462 C CA . LYS A 1 185 ? 41.567 -9.320 -50.460 1.00 95.12 185 LYS A CA 1
ATOM 1463 C C . LYS A 1 185 ? 41.894 -10.039 -51.773 1.00 95.12 185 LYS A C 1
ATOM 1465 O O . LYS A 1 185 ? 43.035 -10.007 -52.207 1.00 95.12 185 LYS A O 1
ATOM 1470 N N . VAL A 1 186 ? 40.895 -10.629 -52.436 1.00 96.88 186 VAL A N 1
ATOM 1471 C CA . VAL A 1 186 ? 41.085 -11.233 -53.768 1.00 96.88 186 VAL A CA 1
ATOM 1472 C C . VAL A 1 186 ? 41.501 -10.173 -54.792 1.00 96.88 186 VAL A C 1
ATOM 1474 O O . VAL A 1 186 ? 42.460 -10.381 -55.524 1.00 96.88 186 VAL A O 1
ATOM 1477 N N . ALA A 1 187 ? 40.841 -9.012 -54.812 1.00 93.56 187 ALA A N 1
ATOM 1478 C CA . ALA A 1 187 ? 41.212 -7.918 -55.709 1.00 93.56 187 ALA A CA 1
ATOM 1479 C C . ALA A 1 187 ? 42.612 -7.350 -55.403 1.00 93.56 187 ALA A C 1
ATOM 1481 O O . ALA A 1 187 ? 43.342 -6.985 -56.322 1.00 93.56 187 ALA A O 1
ATOM 1482 N N . GLU A 1 188 ? 43.008 -7.286 -54.129 1.00 89.19 188 GLU A N 1
ATOM 1483 C CA . GLU A 1 188 ? 44.357 -6.895 -53.709 1.00 89.19 188 GLU A CA 1
ATOM 1484 C C . GLU A 1 188 ? 45.410 -7.913 -54.170 1.00 89.19 188 GLU A C 1
ATOM 1486 O O . GLU A 1 188 ? 46.434 -7.513 -54.725 1.00 89.19 188 GLU A O 1
ATOM 1491 N N . GLU A 1 189 ? 45.155 -9.214 -54.009 1.00 94.44 189 GLU A N 1
ATOM 1492 C CA . GLU A 1 189 ? 46.026 -10.294 -54.494 1.00 94.44 189 GLU A CA 1
ATOM 1493 C C . GLU A 1 189 ? 46.168 -10.260 -56.027 1.00 94.44 189 GLU A C 1
ATOM 1495 O O . GLU A 1 189 ? 47.285 -10.315 -56.550 1.00 94.44 189 GLU A O 1
ATOM 1500 N N . GLU A 1 190 ? 45.062 -10.084 -56.756 1.00 91.94 190 GLU A N 1
ATOM 1501 C CA . GLU A 1 190 ? 45.062 -9.933 -58.217 1.00 91.94 190 GLU A CA 1
ATOM 1502 C C . GLU A 1 190 ? 45.807 -8.670 -58.663 1.00 91.94 190 GLU A C 1
ATOM 1504 O O . GLU A 1 190 ? 46.574 -8.710 -59.624 1.00 91.94 190 GLU A O 1
ATOM 1509 N N . MET A 1 191 ? 45.649 -7.554 -57.949 1.00 85.44 191 MET A N 1
ATOM 1510 C CA . MET A 1 191 ? 46.368 -6.312 -58.228 1.00 85.44 191 MET A CA 1
ATOM 1511 C C . MET A 1 191 ? 47.871 -6.453 -57.977 1.00 85.44 191 MET A C 1
ATOM 1513 O O . MET A 1 191 ? 48.662 -5.920 -58.753 1.00 85.44 191 MET A O 1
ATOM 1517 N N . ILE A 1 192 ? 48.288 -7.145 -56.914 1.00 91.12 192 ILE A N 1
ATOM 1518 C CA . ILE A 1 192 ? 49.706 -7.426 -56.645 1.00 91.12 192 ILE A CA 1
ATOM 1519 C C . ILE A 1 192 ? 50.284 -8.304 -57.758 1.00 91.12 192 ILE A C 1
ATOM 1521 O O . ILE A 1 192 ? 51.365 -8.003 -58.266 1.00 91.12 192 ILE A O 1
ATOM 1525 N N . LYS A 1 193 ? 49.546 -9.332 -58.191 1.00 95.12 193 LYS A N 1
ATOM 1526 C CA . LYS A 1 193 ? 49.953 -10.201 -59.299 1.00 95.12 193 LYS A CA 1
ATOM 1527 C C . LYS A 1 193 ? 50.060 -9.433 -60.618 1.00 95.12 193 LYS A C 1
ATOM 1529 O O . LYS A 1 193 ? 51.103 -9.485 -61.256 1.00 95.12 193 LYS A O 1
ATOM 1534 N N . ALA A 1 194 ? 49.043 -8.651 -60.981 1.00 90.06 194 ALA A N 1
ATOM 1535 C CA . ALA A 1 194 ? 49.050 -7.831 -62.190 1.00 90.06 194 ALA A CA 1
ATOM 1536 C C . ALA A 1 194 ? 50.162 -6.772 -62.158 1.00 90.06 194 ALA A C 1
ATOM 1538 O O . ALA A 1 194 ? 50.807 -6.520 -63.171 1.00 90.06 194 ALA A O 1
ATOM 1539 N N . LYS A 1 195 ? 50.438 -6.170 -60.993 1.00 87.06 195 LYS A N 1
ATOM 1540 C CA . LYS A 1 195 ? 51.596 -5.283 -60.821 1.00 87.06 195 LYS A CA 1
ATOM 1541 C C . LYS A 1 195 ? 52.903 -6.016 -61.092 1.00 87.06 195 LYS A C 1
ATOM 1543 O O . LYS A 1 195 ? 53.724 -5.474 -61.817 1.00 87.06 195 LYS A O 1
ATOM 1548 N N . PHE A 1 196 ? 53.079 -7.214 -60.536 1.00 82.88 196 PHE A N 1
ATOM 1549 C CA . PHE A 1 196 ? 54.286 -8.015 -60.734 1.00 82.88 196 PHE A CA 1
ATOM 1550 C C . PHE A 1 196 ? 54.457 -8.467 -62.196 1.00 82.88 196 PHE A C 1
ATOM 1552 O O . PHE A 1 196 ? 55.553 -8.402 -62.750 1.00 82.88 196 PHE A O 1
ATOM 1559 N N . GLU A 1 197 ? 53.369 -8.864 -62.857 1.00 89.12 197 GLU A N 1
ATOM 1560 C CA . GLU A 1 197 ? 53.345 -9.194 -64.288 1.00 89.12 197 GLU A CA 1
ATOM 1561 C C . GLU A 1 197 ? 53.676 -7.970 -65.158 1.00 89.12 197 GLU A C 1
ATOM 1563 O O . GLU A 1 197 ? 54.476 -8.065 -66.084 1.00 89.12 197 GLU A O 1
ATOM 1568 N N . VAL A 1 198 ? 53.137 -6.787 -64.843 1.00 87.00 198 VAL A N 1
ATOM 1569 C CA . VAL A 1 198 ? 53.472 -5.544 -65.557 1.00 87.00 198 VAL A CA 1
ATOM 1570 C C . VAL A 1 198 ? 54.918 -5.128 -65.308 1.00 87.00 198 VAL A C 1
ATOM 1572 O O . VAL A 1 198 ? 55.577 -4.693 -66.247 1.00 87.00 198 VAL A O 1
ATOM 1575 N N . THR A 1 199 ? 55.443 -5.247 -64.085 1.00 75.12 199 THR A N 1
ATOM 1576 C CA . THR A 1 199 ? 56.850 -4.909 -63.817 1.00 75.12 199 THR A CA 1
ATOM 1577 C C . THR A 1 199 ? 57.798 -5.868 -64.523 1.00 75.12 199 THR A C 1
ATOM 1579 O O . THR A 1 199 ? 58.715 -5.396 -65.181 1.00 75.12 199 THR A O 1
ATOM 1582 N N . SER A 1 200 ? 57.541 -7.178 -64.472 1.00 79.81 200 SER A N 1
ATOM 1583 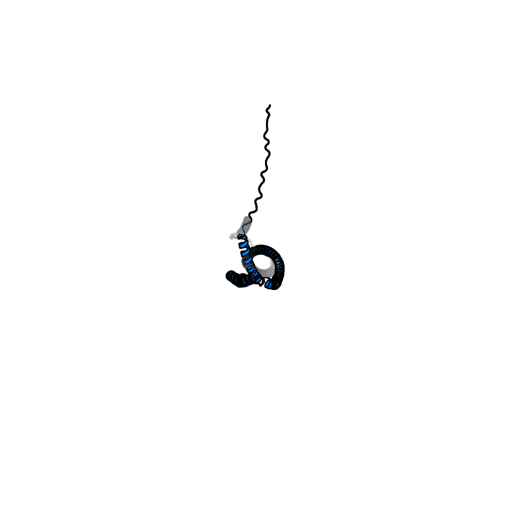C CA . SER A 1 200 ? 58.368 -8.185 -65.157 1.00 79.81 200 SER A CA 1
ATOM 1584 C C . SER A 1 200 ? 58.319 -8.027 -66.677 1.00 79.81 200 SER A C 1
ATOM 1586 O O . SER A 1 200 ? 59.360 -7.916 -67.311 1.00 79.81 200 SER A O 1
ATOM 1588 N N . THR A 1 201 ? 57.129 -7.884 -67.268 1.00 77.94 201 THR A N 1
ATOM 1589 C CA . THR A 1 201 ? 57.006 -7.616 -68.711 1.00 77.94 201 THR A CA 1
ATOM 1590 C C . THR A 1 201 ? 57.576 -6.259 -69.106 1.00 77.94 201 THR A C 1
ATOM 1592 O O . THR A 1 201 ? 58.128 -6.143 -70.190 1.00 77.94 201 THR A O 1
ATOM 1595 N N . THR A 1 202 ? 57.494 -5.225 -68.262 1.00 79.88 202 THR A N 1
ATOM 1596 C CA . THR A 1 202 ? 58.145 -3.930 -68.530 1.00 79.88 202 THR A CA 1
ATOM 1597 C C . THR A 1 202 ? 59.663 -4.051 -68.479 1.00 79.88 202 THR A C 1
ATOM 1599 O O . THR A 1 202 ? 60.326 -3.394 -69.272 1.00 79.88 202 THR A O 1
ATOM 1602 N N . GLU A 1 203 ? 60.224 -4.862 -67.584 1.00 80.62 203 GLU A N 1
ATOM 1603 C CA . GLU A 1 203 ? 61.662 -5.139 -67.522 1.00 80.62 203 GLU A CA 1
ATOM 1604 C C . GLU A 1 203 ? 62.127 -5.940 -68.739 1.00 80.62 203 GLU A C 1
ATOM 1606 O O . GLU A 1 203 ? 63.045 -5.492 -69.421 1.00 80.62 203 GLU A O 1
ATOM 1611 N N . GLU A 1 204 ? 61.437 -7.030 -69.090 1.00 80.81 204 GLU A N 1
ATOM 1612 C CA . GLU A 1 204 ? 61.697 -7.799 -70.315 1.00 80.81 204 GLU A CA 1
ATOM 1613 C C . GLU A 1 204 ? 61.564 -6.916 -71.566 1.00 80.81 204 GLU A C 1
ATOM 1615 O O . GLU A 1 204 ? 62.419 -6.923 -72.453 1.00 80.81 204 GLU A O 1
ATOM 1620 N N . LEU A 1 205 ? 60.513 -6.092 -71.635 1.00 74.31 205 LEU A N 1
ATOM 1621 C CA . LEU A 1 205 ? 60.300 -5.154 -72.731 1.00 74.31 205 LEU A CA 1
ATOM 1622 C C . LEU A 1 205 ? 61.384 -4.080 -72.746 1.00 74.31 205 LEU A C 1
ATOM 1624 O O . LEU A 1 205 ? 61.863 -3.746 -73.818 1.00 74.31 205 LEU A O 1
ATOM 1628 N N . MET A 1 206 ? 61.790 -3.536 -71.600 1.00 67.06 206 MET A N 1
ATOM 1629 C CA . MET A 1 206 ? 62.863 -2.548 -71.501 1.00 67.06 206 MET A CA 1
ATOM 1630 C C . MET A 1 206 ? 64.212 -3.158 -71.882 1.00 67.06 206 MET A C 1
ATOM 1632 O O . MET A 1 206 ? 65.005 -2.477 -72.518 1.00 67.06 206 MET A O 1
ATOM 1636 N N . GLU A 1 207 ? 64.474 -4.423 -71.575 1.00 72.44 207 GLU A N 1
ATOM 1637 C CA . GLU A 1 207 ? 65.690 -5.122 -71.985 1.00 72.44 207 GLU A CA 1
ATOM 1638 C C . GLU A 1 207 ? 65.703 -5.349 -73.503 1.00 72.44 207 GLU A C 1
ATOM 1640 O O . GLU A 1 207 ? 66.612 -4.878 -74.187 1.00 72.44 207 GLU A O 1
ATOM 1645 N N . VAL A 1 208 ? 64.636 -5.931 -74.062 1.00 71.38 208 VAL A N 1
ATOM 1646 C CA . VAL A 1 208 ? 64.502 -6.187 -75.508 1.00 71.38 208 VAL A CA 1
ATOM 1647 C C . VAL A 1 208 ? 64.413 -4.886 -76.315 1.00 71.38 208 VAL A C 1
ATOM 1649 O O . VAL A 1 208 ? 64.984 -4.776 -77.401 1.00 71.38 208 VAL A O 1
ATOM 1652 N N . HIS A 1 209 ? 63.714 -3.874 -75.797 1.00 60.31 209 HIS A N 1
ATOM 1653 C CA . HIS A 1 209 ? 63.470 -2.623 -76.511 1.00 60.31 209 HIS A CA 1
ATOM 1654 C C . HIS A 1 209 ? 64.465 -1.511 -76.185 1.00 60.31 209 HIS A C 1
ATOM 1656 O O . HIS A 1 209 ? 64.529 -0.558 -76.953 1.00 60.31 209 HIS A O 1
ATOM 1662 N N . SER A 1 210 ? 65.300 -1.596 -75.145 1.00 59.34 210 SER A N 1
ATOM 1663 C CA . SER A 1 210 ? 66.409 -0.636 -74.974 1.00 59.34 210 SER A CA 1
ATOM 1664 C C . SER A 1 210 ? 67.378 -0.663 -76.163 1.00 59.34 210 SER A C 1
ATOM 1666 O O . SER A 1 210 ? 67.949 0.370 -76.503 1.00 59.34 210 SER A O 1
ATOM 1668 N N . ALA A 1 211 ? 67.484 -1.806 -76.848 1.00 61.75 211 ALA A N 1
ATOM 1669 C CA . ALA A 1 211 ? 68.209 -1.961 -78.107 1.00 61.75 211 ALA A CA 1
ATOM 1670 C C . ALA A 1 211 ? 67.376 -1.619 -79.365 1.00 61.75 211 ALA A C 1
ATOM 1672 O O . ALA A 1 211 ? 67.948 -1.368 -80.423 1.00 61.75 211 ALA A O 1
ATOM 1673 N N . TRP A 1 212 ? 66.039 -1.593 -79.270 1.00 66.19 212 TRP A N 1
ATOM 1674 C CA . TRP A 1 212 ? 65.128 -1.318 -80.396 1.00 66.19 212 TRP A CA 1
ATOM 1675 C C . TRP A 1 212 ? 64.690 0.154 -80.473 1.00 66.19 212 TRP A C 1
ATOM 1677 O O . TRP A 1 212 ? 64.413 0.670 -81.558 1.00 66.19 212 TRP A O 1
ATOM 1687 N N . PHE A 1 213 ? 64.586 0.858 -79.342 1.00 62.66 213 PHE A N 1
ATOM 1688 C CA . PHE A 1 213 ? 64.095 2.232 -79.320 1.00 62.66 213 PHE A CA 1
ATOM 1689 C C . PHE A 1 213 ? 65.104 3.178 -79.983 1.00 62.66 213 PHE A C 1
ATOM 1691 O O . PHE A 1 213 ? 66.253 3.259 -79.547 1.00 62.66 213 PHE A O 1
ATOM 1698 N N . PRO A 1 214 ? 64.687 3.969 -80.989 1.00 78.19 214 PRO A N 1
ATOM 1699 C CA . PRO A 1 214 ? 65.546 4.996 -81.555 1.00 78.19 214 PRO A CA 1
ATOM 1700 C C . PRO A 1 214 ? 66.066 5.953 -80.461 1.00 78.19 214 PRO A C 1
ATOM 1702 O O . PRO A 1 214 ? 65.297 6.307 -79.559 1.00 78.19 214 PRO A O 1
ATOM 1705 N N . PRO A 1 215 ? 67.316 6.455 -80.549 1.00 74.88 215 PRO A N 1
ATOM 1706 C CA . PRO A 1 215 ? 67.935 7.274 -79.496 1.00 74.88 215 PRO A CA 1
ATOM 1707 C C . PRO A 1 215 ? 67.103 8.486 -79.044 1.00 74.88 215 PRO A C 1
ATOM 1709 O O . PRO A 1 215 ? 67.152 8.898 -77.882 1.00 74.88 215 PRO A O 1
ATOM 1712 N N . TRP A 1 216 ? 66.295 9.048 -79.946 1.00 78.25 216 TRP A N 1
ATOM 1713 C CA . TRP A 1 216 ? 65.420 10.179 -79.648 1.00 78.25 216 TRP A CA 1
ATOM 1714 C C . TRP A 1 216 ? 64.262 9.814 -78.700 1.00 78.25 216 TRP A C 1
ATOM 1716 O O . TRP A 1 216 ? 63.927 10.613 -77.826 1.00 78.25 216 TRP A O 1
ATOM 1726 N N . LEU A 1 217 ? 63.689 8.607 -78.806 1.00 77.62 217 LEU A N 1
ATOM 1727 C CA . LEU A 1 217 ? 62.555 8.171 -77.984 1.00 77.62 217 LEU A CA 1
ATOM 1728 C C . LEU A 1 217 ? 62.998 7.780 -76.569 1.00 77.62 217 LEU A C 1
ATOM 1730 O O . LEU A 1 217 ? 62.327 8.132 -75.601 1.00 77.62 217 LEU A O 1
ATOM 1734 N N . ALA A 1 218 ? 64.170 7.154 -76.427 1.00 75.00 218 ALA A N 1
ATOM 1735 C CA . ALA A 1 218 ? 64.780 6.905 -75.120 1.00 75.00 218 ALA A CA 1
ATOM 1736 C C . ALA A 1 218 ? 65.093 8.223 -74.381 1.00 75.00 218 ALA A C 1
ATOM 1738 O O . ALA A 1 218 ? 64.832 8.357 -73.181 1.00 75.00 218 ALA A O 1
ATOM 1739 N N . SER A 1 219 ? 65.589 9.234 -75.110 1.00 75.25 219 SER A N 1
ATOM 1740 C CA . SER A 1 219 ? 65.806 10.578 -74.560 1.00 75.25 219 SER A CA 1
ATOM 1741 C C . SER A 1 219 ? 64.488 11.243 -74.148 1.00 75.25 219 SER A C 1
ATOM 1743 O O . SER A 1 219 ? 64.404 11.805 -73.056 1.00 75.25 219 SER A O 1
ATOM 1745 N N . PHE A 1 220 ? 63.436 11.131 -74.968 1.00 81.19 220 PHE A N 1
ATOM 1746 C CA . PHE A 1 220 ? 62.103 11.652 -74.653 1.00 81.19 220 PHE A CA 1
ATOM 1747 C C . PHE A 1 220 ? 61.475 10.964 -73.432 1.00 81.19 220 PHE A C 1
ATOM 1749 O O . PHE A 1 220 ? 60.942 11.643 -72.556 1.00 81.19 220 PHE A O 1
ATOM 1756 N N . TRP A 1 221 ? 61.577 9.637 -73.321 1.00 76.81 221 TRP A N 1
ATOM 1757 C CA . TRP A 1 221 ? 61.036 8.884 -72.188 1.00 76.81 221 TRP A CA 1
ATOM 1758 C C . TRP A 1 221 ? 61.674 9.312 -70.863 1.00 76.81 221 TRP A C 1
ATOM 1760 O O . TRP A 1 221 ? 60.969 9.609 -69.897 1.00 76.81 221 TRP A O 1
ATOM 1770 N N . ASN A 1 222 ? 63.005 9.431 -70.834 1.00 78.56 222 ASN A N 1
ATOM 1771 C CA . ASN A 1 222 ? 63.730 9.879 -69.647 1.00 78.56 222 ASN A CA 1
ATOM 1772 C C . ASN A 1 222 ? 63.491 11.360 -69.320 1.00 78.56 222 ASN A C 1
ATOM 1774 O O . ASN A 1 222 ? 63.410 11.708 -68.143 1.00 78.56 222 ASN A O 1
ATOM 1778 N N . LYS A 1 223 ? 63.354 12.228 -70.333 1.00 79.62 223 LYS A N 1
ATOM 1779 C CA . LYS A 1 223 ? 63.150 13.672 -70.126 1.00 79.62 223 LYS A CA 1
ATOM 1780 C C . LYS A 1 223 ? 61.706 14.063 -69.815 1.00 79.62 223 LYS A C 1
ATOM 1782 O O . LYS A 1 223 ? 61.505 15.007 -69.059 1.00 79.62 223 LYS A O 1
ATOM 1787 N N . HIS A 1 224 ? 60.711 13.381 -70.381 1.00 75.94 224 HIS A N 1
ATOM 1788 C CA . HIS A 1 224 ? 59.312 13.829 -70.338 1.00 75.94 224 HIS A CA 1
ATOM 1789 C C . HIS A 1 224 ? 58.355 12.818 -69.704 1.00 75.94 224 HIS A C 1
ATOM 1791 O O . HIS A 1 224 ? 57.554 13.200 -68.852 1.00 75.94 224 HIS A O 1
ATOM 1797 N N . ALA A 1 225 ? 58.435 11.536 -70.066 1.00 72.50 225 ALA A N 1
ATOM 1798 C CA . ALA A 1 225 ? 57.456 10.549 -69.607 1.00 72.50 225 ALA A CA 1
ATOM 1799 C C . ALA A 1 225 ? 57.705 10.090 -68.160 1.00 72.50 225 ALA A C 1
ATOM 1801 O O . ALA A 1 225 ? 56.794 10.113 -67.331 1.00 72.50 225 ALA A O 1
ATOM 1802 N N . LYS A 1 226 ? 58.951 9.740 -67.821 1.00 78.19 226 LYS A N 1
ATOM 1803 C CA . LYS A 1 226 ? 59.333 9.270 -66.479 1.00 78.19 226 LYS A CA 1
ATOM 1804 C C . LYS A 1 226 ? 59.062 10.312 -65.378 1.00 78.19 226 LYS A C 1
ATOM 1806 O O . LYS A 1 226 ? 58.479 9.941 -64.356 1.00 78.19 226 LYS A O 1
ATOM 1811 N N . PRO A 1 227 ? 59.376 11.611 -65.563 1.00 84.12 227 PRO A N 1
ATOM 1812 C CA . PRO A 1 227 ? 59.018 12.639 -64.586 1.00 84.12 227 PRO A CA 1
ATOM 1813 C C . PRO A 1 227 ? 57.504 12.823 -64.435 1.00 84.12 227 PRO A C 1
ATOM 1815 O O . PRO A 1 227 ? 57.028 13.007 -63.318 1.00 84.12 227 PRO A O 1
ATOM 1818 N N . ALA A 1 228 ? 56.732 12.734 -65.525 1.00 77.50 228 ALA A N 1
ATOM 1819 C CA . ALA A 1 228 ? 55.278 12.891 -65.481 1.00 77.50 228 ALA A CA 1
ATOM 1820 C C . ALA A 1 228 ? 54.597 11.761 -64.693 1.00 77.50 228 ALA A C 1
ATOM 1822 O O . ALA A 1 228 ? 53.750 12.029 -63.839 1.00 77.50 228 ALA A O 1
ATOM 1823 N N . VAL A 1 229 ? 55.012 10.510 -64.916 1.00 69.94 229 VAL A N 1
ATOM 1824 C CA . VAL A 1 229 ? 54.505 9.346 -64.171 1.00 69.94 229 VAL A CA 1
ATOM 1825 C C . VAL A 1 229 ? 54.885 9.436 -62.689 1.00 69.94 229 VAL A C 1
ATOM 1827 O O . VAL A 1 229 ? 54.025 9.273 -61.823 1.00 69.94 229 VAL A O 1
ATOM 1830 N N . ASN A 1 230 ? 56.135 9.794 -62.378 1.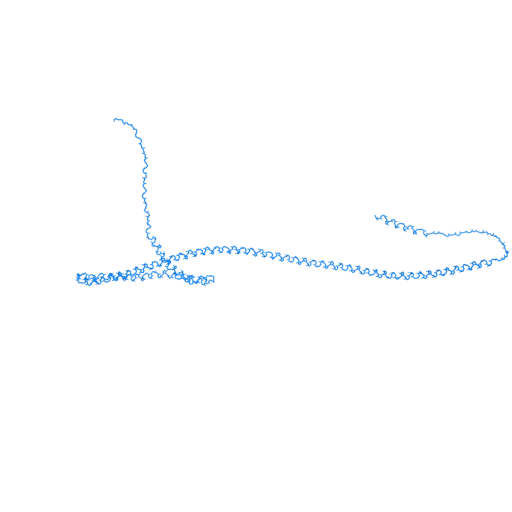00 72.81 230 ASN A N 1
ATOM 1831 C CA . ASN A 1 230 ? 56.575 9.996 -60.993 1.00 72.81 230 ASN A CA 1
ATOM 1832 C C . ASN A 1 230 ? 55.828 11.143 -60.299 1.00 72.81 230 ASN A C 1
ATOM 1834 O O . ASN A 1 230 ? 55.504 11.036 -59.117 1.00 72.81 230 ASN A O 1
ATOM 1838 N N . MET A 1 231 ? 55.501 12.215 -61.023 1.00 73.94 231 MET A N 1
ATOM 1839 C CA . MET A 1 231 ? 54.711 13.327 -60.499 1.00 73.94 231 MET A CA 1
ATOM 1840 C C . MET A 1 231 ? 53.269 12.910 -60.180 1.00 73.94 231 MET A C 1
ATOM 1842 O O . MET A 1 231 ? 52.738 13.320 -59.151 1.00 73.94 231 MET A O 1
ATOM 1846 N N . VAL A 1 232 ? 52.634 12.072 -61.008 1.00 72.50 232 VAL A N 1
ATOM 1847 C CA . VAL A 1 232 ? 51.307 11.501 -60.700 1.00 72.50 232 VAL A CA 1
ATOM 1848 C C . VAL A 1 232 ? 51.380 10.600 -59.466 1.00 72.50 232 VAL A C 1
ATOM 1850 O O . VAL A 1 232 ? 50.538 10.716 -58.575 1.00 72.50 232 VAL A O 1
ATOM 1853 N N . MET A 1 233 ? 52.419 9.767 -59.360 1.00 67.38 233 MET A N 1
ATOM 1854 C CA . MET A 1 233 ? 52.632 8.904 -58.197 1.00 67.38 233 MET A CA 1
ATOM 1855 C C . MET A 1 233 ? 52.853 9.723 -56.913 1.00 67.38 233 MET A C 1
ATOM 1857 O O . MET A 1 233 ? 52.239 9.438 -55.886 1.00 67.38 233 MET A O 1
ATOM 1861 N N . GLN A 1 234 ? 53.656 10.791 -56.967 1.00 71.12 234 GLN A N 1
ATOM 1862 C CA . GLN A 1 234 ? 53.839 11.711 -55.841 1.00 71.12 234 GLN A CA 1
ATOM 1863 C C . GLN A 1 234 ? 52.561 12.466 -55.484 1.00 71.12 234 GLN A C 1
ATOM 1865 O O . GLN A 1 234 ? 52.258 12.599 -54.304 1.00 71.12 234 GLN A O 1
ATOM 1870 N N . LYS A 1 235 ? 51.772 12.919 -56.465 1.00 73.56 235 LYS A N 1
ATOM 1871 C CA . LYS A 1 235 ? 50.468 13.542 -56.195 1.00 73.56 235 LYS A CA 1
ATOM 1872 C C . LYS A 1 235 ? 49.496 12.579 -55.521 1.00 73.56 235 LYS A C 1
ATOM 1874 O O . LYS A 1 235 ? 48.689 13.029 -54.721 1.00 73.56 235 LYS A O 1
ATOM 1879 N N . MET A 1 236 ? 49.592 11.276 -55.779 1.00 60.31 236 MET A N 1
ATOM 1880 C CA . MET A 1 236 ? 48.842 10.258 -55.036 1.00 60.31 236 MET A CA 1
ATOM 1881 C C . MET A 1 236 ? 49.298 10.156 -53.572 1.00 60.31 236 MET A C 1
ATOM 1883 O O . MET A 1 236 ? 48.462 10.133 -52.671 1.00 60.31 236 MET A O 1
ATOM 1887 N N . TRP A 1 237 ? 50.611 10.170 -53.315 1.00 59.03 237 TRP A N 1
ATOM 1888 C CA . TRP A 1 237 ? 51.162 10.174 -51.952 1.00 59.03 237 TRP A CA 1
ATOM 1889 C C . TRP A 1 237 ? 50.858 11.467 -51.180 1.00 59.03 237 TRP A C 1
ATOM 1891 O O . TRP A 1 237 ? 50.529 11.413 -50.000 1.00 59.03 237 TRP A O 1
ATOM 1901 N N . VAL A 1 238 ? 50.889 12.621 -51.846 1.00 61.41 238 VAL A N 1
ATOM 1902 C CA . VAL A 1 238 ? 50.477 13.922 -51.287 1.00 61.41 238 VAL A CA 1
ATOM 1903 C C . VAL A 1 238 ? 48.950 14.011 -51.150 1.00 61.41 238 VAL A C 1
ATOM 1905 O O . VAL A 1 238 ? 48.431 14.624 -50.225 1.00 61.41 238 VAL A O 1
ATOM 1908 N N . GLY A 1 239 ? 48.195 13.357 -52.031 1.00 64.19 239 GLY A N 1
ATOM 1909 C CA . GLY A 1 239 ? 46.742 13.240 -51.923 1.00 64.19 239 GLY A CA 1
ATOM 1910 C C . GLY A 1 239 ? 46.321 12.456 -50.682 1.00 64.19 239 GLY A C 1
ATOM 1911 O O . GLY A 1 239 ? 45.343 12.820 -50.037 1.00 64.19 239 GLY A O 1
ATOM 1912 N N . LYS A 1 240 ? 47.099 11.441 -50.284 1.00 60.69 240 LYS A N 1
ATOM 1913 C CA . LYS A 1 240 ? 46.892 10.715 -49.025 1.00 60.69 240 LYS A CA 1
ATOM 1914 C C . LYS A 1 240 ? 46.980 11.644 -47.805 1.00 60.69 240 LYS A C 1
ATOM 1916 O O . LYS A 1 240 ? 46.089 11.603 -46.963 1.00 60.69 240 LYS A O 1
ATOM 1921 N N . THR A 1 241 ? 47.974 12.534 -47.750 1.00 62.47 241 THR A N 1
ATOM 1922 C CA . THR A 1 241 ? 48.098 13.510 -46.650 1.00 62.47 241 THR A CA 1
ATOM 1923 C C . THR A 1 241 ? 47.034 14.610 -46.726 1.00 62.47 241 THR A C 1
ATOM 1925 O O . THR A 1 241 ? 46.588 15.113 -45.700 1.00 62.47 241 THR A O 1
ATOM 1928 N N . HIS A 1 242 ? 46.550 14.952 -47.925 1.00 55.28 242 HIS A N 1
ATOM 1929 C CA . HIS A 1 242 ? 45.410 15.857 -48.102 1.00 55.28 242 HIS A CA 1
ATOM 1930 C C . HIS A 1 242 ? 44.093 15.250 -47.589 1.00 55.28 242 HIS A C 1
ATOM 1932 O O . HIS A 1 242 ? 43.300 15.949 -46.965 1.00 55.28 242 HIS A O 1
ATOM 1938 N N . VAL A 1 243 ? 43.878 13.946 -47.795 1.00 58.53 243 VAL A N 1
ATOM 1939 C CA . VAL A 1 243 ? 42.741 13.207 -47.221 1.00 58.53 243 VAL A CA 1
ATOM 1940 C C . VAL A 1 243 ? 42.853 13.144 -45.698 1.00 58.53 243 VAL A C 1
ATOM 1942 O O . VAL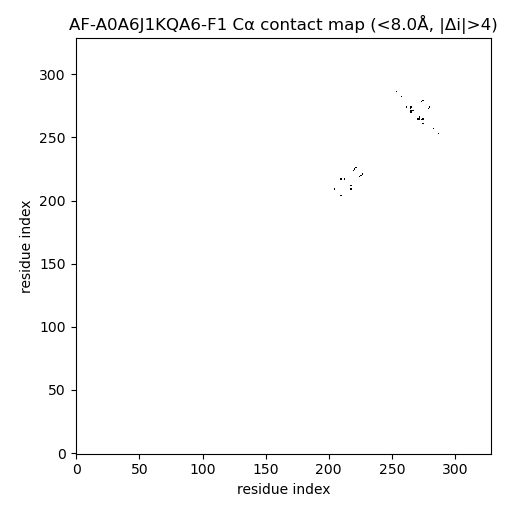 A 1 243 ? 41.865 13.394 -45.015 1.00 58.53 243 VAL A O 1
ATOM 1945 N N . GLU A 1 244 ? 44.043 12.890 -45.152 1.00 57.31 244 GLU A N 1
ATOM 1946 C CA . GLU A 1 244 ? 44.281 12.909 -43.700 1.00 57.31 244 GLU A CA 1
ATOM 1947 C C . GLU A 1 244 ? 44.020 14.302 -43.090 1.00 57.31 244 GLU A C 1
ATOM 1949 O O . GLU A 1 244 ? 43.314 14.406 -42.086 1.00 57.31 244 GLU A O 1
ATOM 1954 N N . ASN A 1 245 ? 44.481 15.378 -43.740 1.00 69.06 245 ASN A N 1
ATOM 1955 C CA . ASN A 1 245 ? 44.257 16.763 -43.303 1.00 69.06 245 ASN A CA 1
ATOM 1956 C C . ASN A 1 245 ? 42.810 17.247 -43.488 1.00 69.06 245 ASN A C 1
ATOM 1958 O O . ASN A 1 245 ? 42.385 18.158 -42.785 1.00 69.06 245 ASN A O 1
ATOM 1962 N N . TRP A 1 246 ? 42.047 16.671 -44.420 1.00 62.06 246 TRP A N 1
ATOM 1963 C CA . TRP A 1 246 ? 40.619 16.960 -44.583 1.00 62.06 246 TRP A CA 1
ATOM 1964 C C . TRP A 1 246 ? 39.768 16.184 -43.570 1.00 62.06 246 TRP A C 1
ATOM 1966 O O . TRP A 1 246 ? 38.821 16.723 -43.003 1.00 62.06 246 TRP A O 1
ATOM 1976 N N . VAL A 1 247 ? 40.127 14.928 -43.287 1.00 63.47 247 VAL A N 1
ATOM 1977 C CA . VAL A 1 247 ? 39.417 14.075 -42.323 1.00 63.47 247 VAL A CA 1
ATOM 1978 C C . VAL A 1 247 ? 39.680 14.512 -40.878 1.00 63.47 247 VAL A C 1
ATOM 1980 O O . VAL A 1 247 ? 38.751 14.499 -40.072 1.00 63.47 247 VAL A O 1
ATOM 1983 N N . GLY A 1 248 ? 40.900 14.940 -40.540 1.00 70.19 248 GLY A N 1
ATOM 1984 C CA . GLY A 1 248 ? 41.287 15.346 -39.180 1.00 70.19 248 GLY A CA 1
ATOM 1985 C C . GLY A 1 248 ? 40.330 16.355 -38.517 1.00 70.19 248 GLY A C 1
ATOM 1986 O O . GLY A 1 248 ? 39.710 16.005 -37.508 1.00 70.19 248 GLY A O 1
ATOM 1987 N N . PRO A 1 249 ? 40.105 17.545 -39.110 1.00 71.06 249 PRO A N 1
ATOM 1988 C CA . PRO A 1 249 ? 39.220 18.581 -38.566 1.00 71.06 249 PRO A CA 1
ATOM 1989 C C . PRO A 1 249 ? 37.753 18.155 -38.454 1.00 71.06 249 PRO A C 1
ATOM 1991 O O . PRO A 1 249 ? 37.005 18.714 -37.658 1.00 71.06 249 PRO A O 1
ATOM 1994 N N . HIS A 1 250 ? 37.317 17.172 -39.246 1.00 65.56 250 HIS A N 1
ATOM 1995 C CA . HIS A 1 250 ? 35.957 16.640 -39.178 1.00 65.56 250 HIS A CA 1
ATOM 1996 C C . HIS A 1 250 ? 35.801 15.547 -38.118 1.00 65.56 250 HIS A C 1
ATOM 1998 O O . HIS A 1 250 ? 34.708 15.372 -37.589 1.00 65.56 250 HIS A O 1
ATOM 2004 N N . VAL A 1 251 ? 36.872 14.836 -37.767 1.00 69.38 251 VAL A N 1
ATOM 2005 C CA . VAL A 1 251 ? 36.842 13.762 -36.765 1.00 69.38 251 VAL A CA 1
ATOM 2006 C C . VAL A 1 251 ? 37.075 14.298 -35.345 1.00 69.38 251 VAL A C 1
ATOM 2008 O O . VAL A 1 251 ? 36.563 13.720 -34.387 1.00 69.38 251 VAL A O 1
ATOM 2011 N N . GLU A 1 252 ? 37.794 15.410 -35.179 1.00 75.06 252 GLU A N 1
ATOM 2012 C CA . GLU A 1 252 ? 38.079 16.027 -33.871 1.00 75.06 252 GLU A CA 1
ATOM 2013 C C . GLU A 1 252 ? 36.828 16.478 -33.086 1.00 75.06 252 GLU A C 1
ATOM 2015 O O . GLU A 1 252 ? 36.695 16.080 -31.923 1.00 75.06 252 GLU A O 1
ATOM 2020 N N . PRO A 1 253 ? 35.859 17.209 -33.677 1.00 75.69 253 PRO A N 1
ATOM 2021 C CA . PRO A 1 253 ? 34.626 17.575 -32.982 1.00 75.69 253 PRO A CA 1
ATOM 2022 C C . PRO A 1 253 ? 33.813 16.346 -32.586 1.00 75.69 253 PRO A C 1
ATOM 2024 O O . PRO A 1 253 ? 33.233 16.301 -31.505 1.00 75.69 253 PRO A O 1
ATOM 2027 N N . ILE A 1 254 ? 33.807 15.311 -33.428 1.00 73.38 254 ILE A N 1
ATOM 2028 C CA . ILE A 1 254 ? 33.037 14.098 -33.158 1.00 73.38 254 ILE A CA 1
ATOM 2029 C C . ILE A 1 254 ? 33.693 13.276 -32.037 1.00 73.38 254 ILE A C 1
ATOM 2031 O O . ILE A 1 254 ? 32.995 12.728 -31.185 1.00 73.38 254 ILE A O 1
ATOM 2035 N N . LYS A 1 255 ? 35.032 13.264 -31.954 1.00 74.94 255 LYS A N 1
ATOM 2036 C CA . LYS A 1 255 ? 35.763 12.720 -30.797 1.00 74.94 255 LYS A CA 1
ATOM 2037 C C . LYS A 1 255 ? 35.437 13.491 -29.514 1.00 74.94 255 LYS A C 1
ATOM 2039 O O . LYS A 1 255 ? 35.193 12.867 -28.490 1.00 74.94 255 LYS A O 1
ATOM 2044 N N . SER A 1 256 ? 35.379 14.823 -29.560 1.00 76.94 256 SER A N 1
ATOM 2045 C CA . SER A 1 256 ? 34.990 15.650 -28.404 1.00 76.94 256 SER A CA 1
ATOM 2046 C C . SER A 1 256 ? 33.550 15.371 -27.942 1.00 76.94 256 SER A C 1
ATOM 2048 O O . SER A 1 256 ? 33.303 15.169 -26.751 1.00 76.94 256 SER A O 1
ATOM 2050 N N . VAL A 1 257 ? 32.605 15.254 -28.880 1.00 79.06 257 VAL A N 1
ATOM 2051 C CA . VAL A 1 257 ? 31.218 14.856 -28.589 1.00 79.06 257 VAL A CA 1
ATOM 2052 C C . VAL A 1 257 ? 31.159 13.445 -27.986 1.00 79.06 257 VAL A C 1
ATOM 2054 O O . VAL A 1 257 ? 30.424 13.222 -27.029 1.00 79.06 257 VAL A O 1
ATOM 2057 N N . LYS A 1 258 ? 31.987 12.502 -28.454 1.00 73.88 258 LYS A N 1
ATOM 2058 C CA . LYS A 1 258 ? 32.129 11.180 -27.819 1.00 73.88 258 LYS A CA 1
ATOM 2059 C C . LYS A 1 258 ? 32.572 11.294 -26.355 1.00 73.88 258 LYS A C 1
ATOM 2061 O O . LYS A 1 258 ? 31.929 10.697 -25.496 1.00 73.88 258 LYS A O 1
ATOM 2066 N N . TYR A 1 259 ? 33.628 12.057 -26.060 1.00 75.19 259 TYR A N 1
ATOM 2067 C CA . TYR A 1 259 ? 34.132 12.206 -24.686 1.00 75.19 259 TYR A CA 1
ATOM 2068 C C . TYR A 1 259 ? 33.103 12.843 -23.751 1.00 75.19 259 TYR A C 1
ATOM 2070 O O . TYR A 1 259 ? 32.927 12.379 -22.630 1.00 75.19 259 TYR A O 1
ATOM 2078 N N . THR A 1 260 ? 32.377 13.856 -24.223 1.00 79.06 260 THR A N 1
ATOM 2079 C CA . THR A 1 260 ? 31.333 14.520 -23.426 1.00 79.06 260 THR A CA 1
ATOM 2080 C C . THR A 1 260 ? 30.132 13.611 -23.169 1.00 79.06 260 THR A C 1
ATOM 2082 O O . THR A 1 260 ? 29.651 13.548 -22.040 1.00 79.06 260 THR A O 1
ATOM 2085 N N . ILE A 1 261 ? 29.680 12.840 -24.165 1.00 77.12 261 ILE A N 1
ATOM 2086 C CA . ILE A 1 261 ? 28.627 11.828 -23.982 1.00 77.12 261 ILE A CA 1
ATOM 2087 C C . ILE A 1 261 ? 29.086 10.766 -22.976 1.00 77.12 261 ILE A C 1
ATOM 2089 O O . ILE A 1 261 ? 28.352 10.444 -22.044 1.00 77.12 261 ILE A O 1
ATOM 2093 N N . GLN A 1 262 ? 30.315 10.266 -23.111 1.00 72.31 262 GLN A N 1
ATOM 2094 C CA . GLN A 1 262 ? 30.888 9.288 -22.188 1.00 72.31 262 GLN A CA 1
ATOM 2095 C C . GLN A 1 262 ? 30.988 9.835 -20.756 1.00 72.31 262 GLN A C 1
ATOM 2097 O O . GLN A 1 262 ? 30.661 9.127 -19.806 1.00 72.31 262 GLN A O 1
ATOM 2102 N N . GLU A 1 263 ? 31.364 11.102 -20.586 1.00 78.44 263 GLU A N 1
ATOM 2103 C CA . GLU A 1 263 ? 31.421 11.763 -19.282 1.00 78.44 263 GLU A CA 1
ATOM 2104 C C . GLU A 1 263 ? 30.030 11.937 -18.649 1.00 78.44 263 GLU A C 1
ATOM 2106 O O . GLU A 1 263 ? 29.861 11.670 -17.459 1.00 78.44 263 GLU A O 1
ATOM 2111 N N . VAL A 1 264 ? 29.016 12.319 -19.432 1.00 79.75 264 VAL A N 1
ATOM 2112 C CA . VAL A 1 264 ? 27.626 12.442 -18.956 1.00 79.75 264 VAL A CA 1
ATOM 2113 C C . VAL A 1 264 ? 27.055 11.082 -18.551 1.00 79.75 264 VAL A C 1
ATOM 2115 O O . VAL A 1 264 ? 26.432 10.978 -17.495 1.00 79.75 264 VAL A O 1
ATOM 2118 N N . LEU A 1 265 ? 27.313 10.023 -19.329 1.00 72.25 265 LEU A N 1
ATOM 2119 C CA . LEU A 1 265 ? 26.879 8.666 -18.978 1.00 72.25 265 LEU A CA 1
ATOM 2120 C C . LEU A 1 265 ? 27.525 8.156 -17.682 1.00 72.25 265 LEU A C 1
ATOM 2122 O O . LEU A 1 265 ? 26.880 7.415 -16.940 1.00 72.25 265 LEU A O 1
ATOM 2126 N N . ASN A 1 266 ? 28.769 8.551 -17.399 1.00 71.69 266 ASN A N 1
ATOM 2127 C CA . ASN A 1 266 ? 29.504 8.103 -16.214 1.00 71.69 266 ASN A CA 1
ATOM 2128 C C . ASN A 1 266 ? 29.134 8.885 -14.936 1.00 71.69 266 ASN A C 1
ATOM 2130 O O . ASN A 1 266 ? 29.387 8.408 -13.832 1.00 71.69 266 ASN A O 1
ATOM 2134 N N . ARG A 1 267 ? 28.531 10.078 -15.069 1.00 75.69 267 ARG A N 1
ATOM 2135 C CA . ARG A 1 267 ? 28.130 10.952 -13.948 1.00 75.69 267 ARG A CA 1
ATOM 2136 C C . ARG A 1 267 ? 26.815 10.556 -13.266 1.00 75.69 267 ARG A C 1
ATOM 2138 O O . ARG A 1 267 ? 26.572 11.021 -12.156 1.00 75.69 267 ARG A O 1
ATOM 2145 N N . HIS A 1 268 ? 25.976 9.723 -13.885 1.00 68.31 268 HIS A N 1
ATOM 2146 C CA . HIS A 1 268 ? 24.717 9.266 -13.284 1.00 68.31 268 HIS A CA 1
ATOM 2147 C C . HIS A 1 268 ? 24.760 7.767 -12.957 1.00 68.31 268 HIS A C 1
ATOM 2149 O O . HIS A 1 268 ? 25.032 6.937 -13.825 1.00 68.31 268 HIS A O 1
ATOM 2155 N N . ASP A 1 269 ? 24.411 7.405 -11.717 1.00 65.19 269 ASP A N 1
ATOM 2156 C CA . ASP A 1 269 ? 24.446 6.014 -11.230 1.00 65.19 269 ASP A CA 1
ATOM 2157 C C . ASP A 1 269 ? 23.558 5.054 -12.043 1.00 65.19 269 ASP A C 1
ATOM 2159 O O . ASP A 1 269 ? 23.872 3.872 -12.167 1.00 65.19 269 ASP A O 1
ATOM 2163 N N . ILE A 1 270 ? 22.489 5.566 -12.664 1.00 61.47 270 ILE A N 1
ATOM 2164 C CA . ILE A 1 270 ? 21.541 4.784 -13.475 1.00 61.47 270 ILE A CA 1
ATOM 2165 C C . ILE A 1 270 ? 22.081 4.535 -14.900 1.00 61.47 270 ILE A C 1
ATOM 2167 O O . ILE A 1 270 ? 21.841 3.476 -15.476 1.00 61.47 270 ILE A O 1
ATOM 2171 N N . THR A 1 271 ? 22.846 5.470 -15.481 1.00 60.69 271 THR A N 1
ATOM 2172 C CA . THR A 1 271 ? 23.424 5.330 -16.837 1.00 60.69 271 THR A CA 1
ATOM 2173 C C . THR A 1 271 ? 24.814 4.702 -16.839 1.00 60.69 271 THR A C 1
ATOM 2175 O O . THR A 1 271 ? 25.275 4.250 -17.888 1.00 60.69 271 THR A O 1
ATOM 2178 N N . ARG A 1 272 ? 25.464 4.583 -15.674 1.00 61.47 272 ARG A N 1
ATOM 2179 C CA . ARG A 1 272 ? 26.760 3.904 -15.521 1.00 61.47 272 ARG A CA 1
ATOM 2180 C C . ARG A 1 272 ? 26.721 2.444 -15.979 1.00 61.47 272 ARG A C 1
ATOM 2182 O O . ARG A 1 272 ? 27.692 1.953 -16.543 1.00 61.47 272 ARG A O 1
ATOM 2189 N N . ALA A 1 273 ? 25.588 1.762 -15.797 1.00 62.44 273 ALA A N 1
ATOM 2190 C CA . ALA A 1 273 ? 25.381 0.396 -16.287 1.00 62.44 273 ALA A CA 1
ATOM 2191 C C . ALA A 1 273 ? 25.363 0.297 -17.828 1.00 62.44 273 ALA A C 1
ATOM 2193 O O . ALA A 1 273 ? 25.638 -0.764 -18.382 1.00 62.44 273 ALA A O 1
ATOM 2194 N N . VAL A 1 274 ? 25.067 1.400 -18.524 1.00 61.34 274 VAL A N 1
ATOM 2195 C CA . VAL A 1 274 ? 25.049 1.487 -19.994 1.00 61.34 274 VAL A CA 1
ATOM 2196 C C . VAL A 1 274 ? 26.433 1.845 -20.551 1.00 61.34 274 VAL A C 1
ATOM 2198 O O . VAL A 1 274 ? 26.743 1.477 -21.678 1.00 61.34 274 VAL A O 1
ATOM 2201 N N . ALA A 1 275 ? 27.315 2.453 -19.749 1.00 58.09 275 ALA A N 1
ATOM 2202 C CA . ALA A 1 275 ? 28.720 2.725 -20.078 1.00 58.09 275 ALA A CA 1
ATOM 2203 C C . ALA A 1 275 ? 29.611 1.462 -20.000 1.00 58.09 275 ALA A C 1
ATOM 2205 O O . ALA A 1 275 ? 30.695 1.461 -19.418 1.00 58.09 275 ALA A O 1
ATOM 2206 N N . THR A 1 276 ? 29.132 0.347 -20.547 1.00 67.00 276 THR A N 1
ATOM 2207 C CA . THR A 1 276 ? 29.883 -0.908 -20.661 1.00 67.00 276 THR A CA 1
ATOM 2208 C C . THR A 1 276 ? 30.681 -0.938 -21.969 1.00 67.00 276 THR A C 1
ATOM 2210 O O . THR A 1 276 ? 30.391 -0.190 -22.903 1.00 67.00 276 THR A O 1
ATOM 2213 N N . LYS A 1 277 ? 31.690 -1.817 -22.063 1.00 60.88 277 LYS A N 1
ATOM 2214 C CA . LYS A 1 277 ? 32.587 -1.954 -23.237 1.00 60.88 277 LYS A CA 1
ATOM 2215 C C . LYS A 1 277 ? 31.845 -2.120 -24.575 1.00 60.88 277 LYS A C 1
ATOM 2217 O O . LYS A 1 277 ? 32.359 -1.730 -25.618 1.00 60.88 277 LYS A O 1
ATOM 2222 N N . GLU A 1 278 ? 30.628 -2.660 -24.539 1.00 66.81 278 GLU A N 1
ATOM 2223 C CA . GLU A 1 278 ? 29.755 -2.815 -25.708 1.00 66.81 278 GLU A CA 1
ATOM 2224 C C . GLU A 1 278 ? 29.271 -1.460 -26.260 1.00 66.81 278 GLU A C 1
ATOM 2226 O O . GLU A 1 278 ? 29.208 -1.269 -27.473 1.00 66.81 278 GLU A O 1
ATOM 2231 N N . PHE A 1 279 ? 28.985 -0.480 -25.393 1.00 68.62 279 PHE A N 1
ATOM 2232 C CA . PHE A 1 279 ? 28.579 0.868 -25.804 1.00 68.62 279 PHE A CA 1
ATOM 2233 C C . PHE A 1 279 ? 29.745 1.660 -26.403 1.00 68.62 279 PHE A C 1
ATOM 2235 O O . PHE A 1 279 ? 29.554 2.377 -27.384 1.00 68.62 279 PHE A O 1
ATOM 2242 N N . GLU A 1 280 ? 30.964 1.480 -25.880 1.00 70.44 280 GLU A N 1
ATOM 2243 C CA . GLU A 1 280 ? 32.180 2.048 -26.479 1.00 70.44 280 GLU A CA 1
ATOM 2244 C C . GLU A 1 280 ? 32.394 1.515 -27.902 1.00 70.44 280 GLU A C 1
ATOM 2246 O O . GLU A 1 280 ? 32.605 2.301 -28.829 1.00 70.44 280 GLU A O 1
ATOM 2251 N N . TRP A 1 281 ? 32.238 0.200 -28.101 1.00 75.81 281 TRP A N 1
ATOM 2252 C CA . TRP A 1 281 ? 32.353 -0.427 -29.420 1.00 75.81 281 TRP A CA 1
ATOM 2253 C C . TRP A 1 281 ? 31.268 0.043 -30.403 1.00 75.81 281 TRP A C 1
ATOM 2255 O O . TRP A 1 281 ? 31.550 0.262 -31.586 1.00 75.81 281 TRP A O 1
ATOM 2265 N N . LEU A 1 282 ? 30.034 0.249 -29.929 1.00 72.88 282 LEU A N 1
ATOM 2266 C CA . LEU A 1 282 ? 28.939 0.786 -30.744 1.00 72.88 282 LEU A CA 1
ATOM 2267 C C . LEU A 1 282 ? 29.167 2.250 -31.136 1.00 72.88 282 LEU A C 1
ATOM 2269 O O . LEU A 1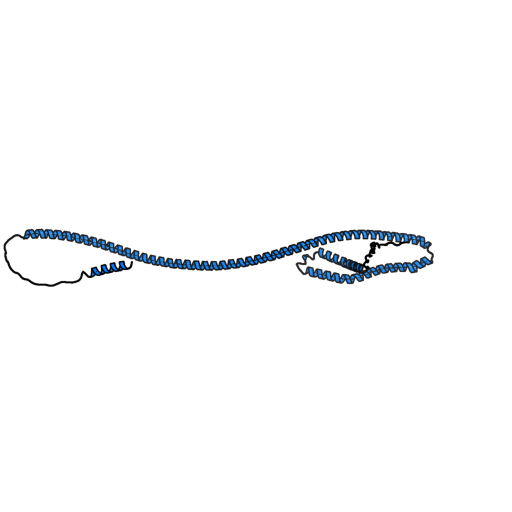 282 ? 28.922 2.605 -32.290 1.00 72.88 282 LEU A O 1
ATOM 2273 N N . LEU A 1 283 ? 29.665 3.088 -30.221 1.00 74.38 283 LEU A N 1
ATOM 2274 C CA . LEU A 1 283 ? 29.986 4.485 -30.527 1.00 74.38 283 LEU A CA 1
ATOM 2275 C C . LEU A 1 283 ? 31.136 4.591 -31.535 1.00 74.38 283 LEU A C 1
ATOM 2277 O O . LEU A 1 283 ? 31.058 5.391 -32.466 1.00 74.38 283 LEU A O 1
ATOM 2281 N N . ASP A 1 284 ? 32.170 3.760 -31.387 1.00 73.56 284 ASP A N 1
ATOM 2282 C CA . ASP A 1 284 ? 33.290 3.702 -32.332 1.00 73.56 284 ASP A CA 1
ATOM 2283 C C . ASP A 1 284 ? 32.858 3.186 -33.709 1.00 73.56 284 ASP A C 1
ATOM 2285 O O . ASP A 1 284 ? 33.267 3.724 -34.741 1.00 73.56 284 ASP A O 1
ATOM 2289 N N . SER A 1 285 ? 31.955 2.204 -33.745 1.00 76.88 285 SER A N 1
ATOM 2290 C CA . SER A 1 285 ? 31.371 1.709 -34.994 1.00 76.88 285 SER A CA 1
ATOM 2291 C C . SER A 1 285 ? 30.494 2.767 -35.676 1.00 76.88 285 SER A C 1
ATOM 2293 O O . SER A 1 285 ? 30.599 2.969 -36.887 1.00 76.88 285 SER A O 1
ATOM 2295 N N . ALA A 1 286 ? 29.666 3.496 -34.921 1.00 75.75 286 ALA A N 1
ATOM 2296 C CA . ALA A 1 286 ? 28.841 4.582 -35.451 1.00 75.75 286 ALA A CA 1
ATOM 2297 C C . ALA A 1 286 ? 29.697 5.730 -36.015 1.00 75.75 286 ALA A C 1
ATOM 2299 O O . ALA A 1 286 ? 29.390 6.265 -37.084 1.00 75.75 286 ALA A O 1
ATOM 2300 N N . LEU A 1 287 ? 30.804 6.057 -35.341 1.00 75.25 287 LEU A N 1
ATOM 2301 C CA . LEU A 1 287 ? 31.758 7.079 -35.765 1.00 75.25 287 LEU A CA 1
ATOM 2302 C C . LEU A 1 287 ? 32.424 6.751 -37.110 1.00 75.25 287 LEU A C 1
ATOM 2304 O O . LEU A 1 287 ? 32.659 7.655 -37.909 1.00 75.25 287 LEU A O 1
ATOM 2308 N N . LEU A 1 288 ? 32.695 5.471 -37.384 1.00 77.19 288 LEU A N 1
ATOM 2309 C CA . LEU A 1 288 ? 33.255 5.014 -38.661 1.00 77.19 288 LEU A CA 1
ATOM 2310 C C . LEU A 1 288 ? 32.220 4.990 -39.795 1.00 77.19 288 LEU A C 1
ATOM 2312 O O . LEU A 1 288 ? 32.563 5.229 -40.953 1.00 77.19 288 LEU A O 1
ATOM 2316 N N . VAL A 1 289 ? 30.952 4.715 -39.482 1.00 77.88 289 VAL A N 1
ATOM 2317 C CA . VAL A 1 289 ? 29.880 4.565 -40.482 1.00 77.88 289 VAL A CA 1
ATOM 2318 C C . VAL A 1 289 ? 29.281 5.914 -40.906 1.00 77.88 289 VAL A C 1
ATOM 2320 O O . VAL A 1 289 ? 28.916 6.082 -42.070 1.00 77.88 289 VAL A O 1
ATOM 2323 N N . LEU A 1 290 ? 29.217 6.901 -40.008 1.00 69.00 290 LEU A N 1
ATOM 2324 C CA . LEU A 1 290 ? 28.662 8.235 -40.285 1.00 69.00 290 LEU A CA 1
ATOM 2325 C C . LEU A 1 290 ? 29.321 8.960 -41.484 1.00 69.00 290 LEU A C 1
ATOM 2327 O O . LEU A 1 290 ? 28.583 9.420 -42.358 1.00 69.00 290 LEU A O 1
ATOM 2331 N N . PRO A 1 291 ? 30.662 9.019 -41.621 1.00 68.75 291 PRO A N 1
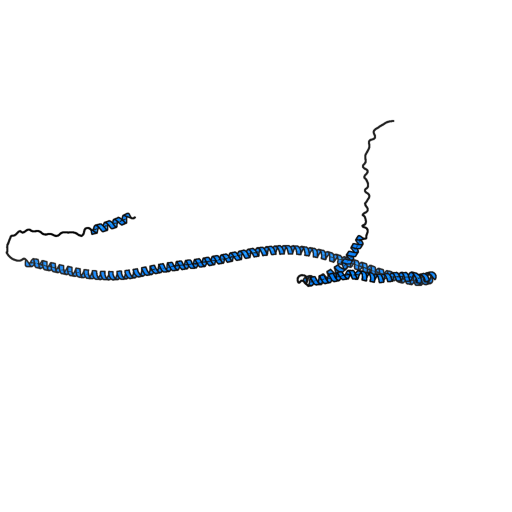ATOM 2332 C CA . PRO A 1 291 ? 31.319 9.625 -42.783 1.00 68.75 291 PRO A CA 1
ATOM 2333 C C . PRO A 1 291 ? 31.002 8.888 -44.086 1.00 68.75 291 PRO A C 1
ATOM 2335 O O . PRO A 1 291 ? 30.786 9.516 -45.121 1.00 68.75 291 PRO A O 1
ATOM 2338 N N . ILE A 1 292 ? 30.915 7.556 -44.033 1.00 74.44 292 ILE A N 1
ATOM 2339 C CA . ILE A 1 292 ? 30.585 6.711 -45.186 1.00 74.44 292 ILE A CA 1
ATOM 2340 C C . ILE A 1 292 ? 29.146 6.987 -45.647 1.00 74.44 292 ILE A C 1
ATOM 2342 O O . ILE A 1 292 ? 28.901 7.115 -46.845 1.00 74.44 292 ILE A O 1
ATOM 2346 N N . LEU A 1 293 ? 28.201 7.150 -44.715 1.00 70.75 293 LEU A N 1
ATOM 2347 C CA . LEU A 1 293 ? 26.809 7.498 -45.018 1.00 70.75 293 LEU A CA 1
ATOM 2348 C C . LEU A 1 293 ? 26.655 8.930 -45.544 1.00 70.75 293 LEU A C 1
ATOM 2350 O O . LEU A 1 293 ? 25.860 9.156 -46.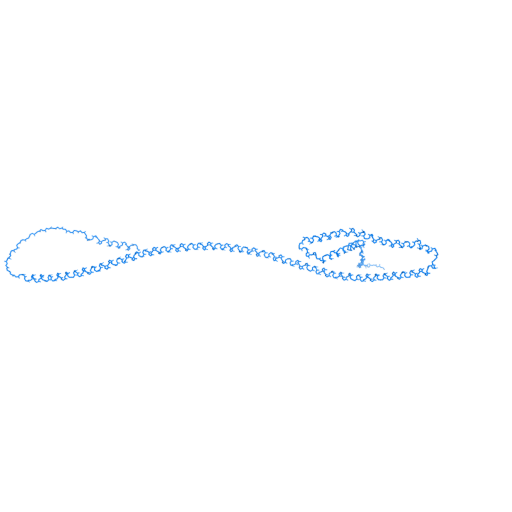455 1.00 70.75 293 LEU A O 1
ATOM 2354 N N . ILE A 1 294 ? 27.423 9.888 -45.020 1.00 70.19 294 ILE A N 1
ATOM 2355 C CA . ILE A 1 294 ? 27.438 11.274 -45.510 1.00 70.19 294 ILE A CA 1
ATOM 2356 C C . ILE A 1 294 ? 27.991 11.325 -46.940 1.00 70.19 294 ILE A C 1
ATOM 2358 O O . ILE A 1 294 ? 27.373 11.938 -47.810 1.00 70.19 294 ILE A O 1
ATOM 2362 N N . LEU A 1 295 ? 29.091 10.619 -47.219 1.00 69.81 295 LEU A N 1
ATOM 2363 C CA . LEU A 1 295 ? 29.650 10.493 -48.568 1.00 69.81 295 LEU A CA 1
ATOM 2364 C C . LEU A 1 295 ? 28.690 9.769 -49.523 1.00 69.81 295 LEU A C 1
ATOM 2366 O O . LEU A 1 295 ? 28.516 10.198 -50.663 1.00 69.81 295 LEU A O 1
ATOM 2370 N N . PHE A 1 296 ? 28.018 8.713 -49.060 1.00 70.19 296 PHE A N 1
ATOM 2371 C CA . PHE A 1 296 ? 27.000 8.001 -49.834 1.00 70.19 296 PHE A CA 1
ATOM 2372 C C . PHE A 1 296 ? 25.789 8.895 -50.149 1.00 70.19 296 PHE A C 1
ATOM 2374 O O . PHE A 1 296 ? 25.313 8.903 -51.283 1.00 70.19 296 PHE A O 1
ATOM 2381 N N . SER A 1 297 ? 25.334 9.696 -49.182 1.00 62.12 297 SER A N 1
ATOM 2382 C CA . SER A 1 297 ? 24.232 10.656 -49.329 1.00 62.12 297 SER A CA 1
ATOM 2383 C C . SER A 1 297 ? 24.578 11.785 -50.307 1.00 62.12 297 SER A C 1
ATOM 2385 O O . SER A 1 297 ? 23.820 12.059 -51.237 1.00 62.12 297 SER A O 1
ATOM 2387 N N . LEU A 1 298 ? 25.770 12.376 -50.180 1.00 61.88 298 LEU A N 1
ATOM 2388 C CA . LEU A 1 298 ? 26.279 13.392 -51.108 1.00 61.88 298 LEU A CA 1
ATOM 2389 C C . LEU A 1 298 ? 26.448 12.836 -52.530 1.00 61.88 298 LEU A C 1
ATOM 2391 O O . LEU A 1 298 ? 26.064 13.488 -53.499 1.00 61.88 298 LEU A O 1
ATOM 2395 N N . CYS A 1 299 ? 26.942 11.604 -52.667 1.00 59.94 299 CYS A N 1
ATOM 2396 C CA . CYS A 1 299 ? 27.046 10.921 -53.957 1.00 59.94 299 CYS A CA 1
ATOM 2397 C C . CYS A 1 299 ? 25.660 10.639 -54.576 1.00 59.94 299 CYS A C 1
ATOM 2399 O O . CYS A 1 299 ? 25.472 10.804 -55.782 1.00 59.94 299 CYS A O 1
ATOM 2401 N N . CYS A 1 300 ? 24.655 10.303 -53.760 1.00 57.84 300 CYS A N 1
ATOM 2402 C CA . CYS A 1 300 ? 23.277 10.101 -54.217 1.00 57.84 300 CYS A CA 1
ATOM 2403 C C . CYS A 1 300 ? 22.577 11.404 -54.645 1.00 57.84 300 CYS A C 1
ATOM 2405 O O . CYS A 1 300 ? 21.742 11.363 -55.547 1.00 57.84 300 CYS A O 1
ATOM 2407 N N . CYS A 1 301 ? 22.923 12.549 -54.049 1.00 53.41 301 CYS A N 1
ATOM 2408 C CA . CYS A 1 301 ? 22.381 13.861 -54.425 1.00 53.41 301 CYS A CA 1
ATOM 2409 C C . CYS A 1 301 ? 23.022 14.442 -55.699 1.00 53.41 301 CYS A C 1
ATOM 2411 O O . CYS A 1 301 ? 22.363 15.175 -56.434 1.00 53.41 301 CYS A O 1
ATOM 2413 N N . CYS A 1 302 ? 24.285 14.106 -55.983 1.00 53.81 302 CYS A N 1
ATOM 2414 C CA . CYS A 1 302 ? 25.016 14.592 -57.162 1.00 53.81 302 CYS A CA 1
ATOM 2415 C C . CYS A 1 302 ? 24.823 13.727 -58.418 1.00 53.81 302 CYS A C 1
ATOM 2417 O O . CYS A 1 302 ? 25.142 14.166 -59.524 1.00 53.81 302 CYS A O 1
ATOM 2419 N N . LEU A 1 303 ? 24.293 12.508 -58.286 1.00 51.62 303 LEU A N 1
ATOM 2420 C CA . LEU A 1 303 ? 23.883 11.716 -59.439 1.00 51.62 303 LEU A CA 1
ATOM 2421 C C . LEU A 1 303 ? 22.539 12.254 -59.955 1.00 51.62 303 LEU A C 1
ATOM 2423 O O . LEU A 1 303 ? 21.549 12.202 -59.222 1.00 51.62 303 LEU A O 1
ATOM 2427 N N . PRO A 1 304 ? 22.449 12.745 -61.208 1.00 45.22 304 PRO A N 1
ATOM 2428 C CA . PRO A 1 304 ? 21.175 13.166 -61.768 1.00 45.22 304 PRO A CA 1
ATOM 2429 C C . PRO A 1 304 ? 20.210 11.986 -61.694 1.00 45.22 304 PRO A C 1
ATOM 2431 O O . PRO A 1 304 ? 20.461 10.921 -62.268 1.00 45.22 304 PRO A O 1
ATOM 2434 N N . SER A 1 305 ? 19.111 12.170 -60.957 1.00 47.72 305 SER A N 1
ATOM 2435 C CA . SER A 1 305 ? 18.048 11.183 -60.827 1.00 47.72 305 SER A CA 1
ATOM 2436 C C . SER A 1 305 ? 17.692 10.696 -62.228 1.00 47.72 305 SER A C 1
ATOM 2438 O O . SER A 1 305 ? 17.230 11.478 -63.064 1.00 47.72 305 SER A O 1
ATOM 2440 N N . ARG A 1 306 ? 17.945 9.412 -62.516 1.00 50.62 306 ARG A N 1
ATOM 2441 C CA . ARG A 1 306 ? 17.553 8.782 -63.780 1.00 50.62 306 ARG A CA 1
ATOM 2442 C C . ARG A 1 306 ? 16.054 9.004 -63.965 1.00 50.62 306 ARG A C 1
ATOM 2444 O O . ARG A 1 306 ? 15.238 8.319 -63.349 1.00 50.62 306 ARG A O 1
ATOM 2451 N N . LYS A 1 307 ? 15.681 9.973 -64.807 1.00 51.31 307 LYS A N 1
ATOM 2452 C CA . LYS A 1 307 ? 14.302 10.155 -65.257 1.00 51.31 307 LYS A CA 1
ATOM 2453 C C . LYS A 1 307 ? 13.872 8.825 -65.866 1.00 51.31 307 LYS A C 1
ATOM 2455 O O . LYS A 1 307 ? 14.437 8.390 -66.868 1.00 51.31 307 LYS A O 1
ATOM 2460 N N . LYS A 1 308 ? 12.898 8.156 -65.243 1.00 53.59 308 LYS A N 1
ATOM 2461 C CA . LYS A 1 308 ? 12.244 6.984 -65.832 1.00 53.59 308 LYS A CA 1
ATOM 2462 C C . LYS A 1 308 ? 11.762 7.380 -67.229 1.00 53.59 308 LYS A C 1
ATOM 2464 O O . LYS A 1 308 ? 10.967 8.312 -67.362 1.00 53.59 308 LYS A O 1
ATOM 2469 N N . ALA A 1 309 ? 12.255 6.689 -68.253 1.00 49.88 309 ALA A N 1
ATOM 2470 C CA . ALA A 1 309 ? 11.793 6.857 -69.621 1.00 49.88 309 ALA A CA 1
ATOM 2471 C C . ALA A 1 309 ? 10.275 6.614 -69.667 1.00 49.88 309 ALA A C 1
ATOM 2473 O O . ALA A 1 309 ? 9.800 5.518 -69.356 1.00 49.88 309 ALA A O 1
ATOM 2474 N N . ARG A 1 310 ? 9.501 7.649 -70.014 1.00 48.59 310 ARG A N 1
ATOM 2475 C CA . ARG A 1 310 ? 8.070 7.505 -70.293 1.00 48.59 310 ARG A CA 1
ATOM 2476 C C . ARG A 1 310 ? 7.938 6.687 -71.576 1.00 48.59 310 ARG A C 1
ATOM 2478 O O . ARG A 1 310 ? 8.351 7.137 -72.640 1.00 48.59 310 ARG A O 1
ATOM 2485 N N . LYS A 1 311 ? 7.377 5.482 -71.469 1.00 54.69 311 LYS A N 1
ATOM 2486 C CA . LYS A 1 311 ? 6.960 4.698 -72.638 1.00 54.69 311 LYS A CA 1
ATOM 2487 C C . LYS A 1 311 ? 5.902 5.508 -73.409 1.00 54.69 311 LYS A C 1
ATOM 2489 O O . LYS A 1 311 ? 4.992 6.030 -72.762 1.00 54.69 311 LYS A O 1
ATOM 2494 N N . PRO A 1 312 ? 5.983 5.629 -74.745 1.00 45.69 312 PRO A N 1
ATOM 2495 C CA . PRO A 1 312 ? 4.960 6.328 -75.509 1.00 45.69 312 PRO A CA 1
ATOM 2496 C C . PRO A 1 312 ? 3.647 5.538 -75.469 1.00 45.69 312 PRO A C 1
ATOM 2498 O O . PRO A 1 312 ? 3.600 4.347 -75.782 1.00 45.69 312 PRO A O 1
ATOM 2501 N N . VAL A 1 313 ? 2.579 6.222 -75.064 1.00 54.00 313 VAL A N 1
ATOM 2502 C CA . VAL A 1 313 ? 1.202 5.730 -75.133 1.00 54.00 313 VAL A CA 1
ATOM 2503 C C . VAL A 1 313 ? 0.801 5.687 -76.608 1.00 54.00 313 VAL A C 1
ATOM 2505 O O . VAL A 1 313 ? 0.771 6.718 -77.277 1.00 54.00 313 VAL A O 1
ATOM 2508 N N . ARG A 1 314 ? 0.521 4.489 -77.130 1.00 54.16 314 ARG A N 1
ATOM 2509 C CA . ARG A 1 314 ? -0.064 4.304 -78.466 1.00 54.16 314 ARG A CA 1
ATOM 2510 C C . ARG A 1 314 ? -1.525 4.778 -78.448 1.00 54.16 314 ARG A C 1
ATOM 2512 O O . ARG A 1 314 ? -2.269 4.314 -77.583 1.00 54.16 314 ARG A O 1
ATOM 2519 N N . PRO A 1 315 ? -1.975 5.636 -79.379 1.00 47.69 315 PRO A N 1
ATOM 2520 C CA . PRO A 1 315 ? -3.387 5.966 -79.491 1.00 47.69 315 PRO A CA 1
ATOM 2521 C C . PRO A 1 315 ? -4.128 4.835 -80.221 1.00 47.69 315 PRO A C 1
ATOM 2523 O O . PRO A 1 315 ? -3.791 4.461 -81.343 1.00 47.69 315 PRO A O 1
ATOM 2526 N N . ASN A 1 316 ? -5.146 4.279 -79.564 1.00 46.06 316 ASN A N 1
ATOM 2527 C CA . ASN A 1 316 ? -6.084 3.335 -80.163 1.00 46.06 316 ASN A CA 1
ATOM 2528 C C . ASN A 1 316 ? -6.958 4.065 -81.195 1.00 46.06 316 ASN A C 1
ATOM 2530 O O . ASN A 1 316 ? -7.774 4.913 -80.837 1.00 46.06 316 ASN A O 1
ATOM 2534 N N . HIS A 1 317 ? -6.827 3.713 -82.475 1.00 51.59 317 HIS A N 1
ATOM 2535 C CA . HIS A 1 317 ? -7.749 4.166 -83.514 1.00 51.59 317 HIS A CA 1
ATOM 2536 C C . HIS A 1 317 ? -9.089 3.429 -83.393 1.00 51.59 317 HIS A C 1
ATOM 2538 O O . HIS A 1 317 ? -9.266 2.313 -83.881 1.00 51.59 317 HIS A O 1
ATOM 2544 N N . ALA A 1 318 ? -10.059 4.084 -82.753 1.00 44.31 318 ALA A N 1
ATOM 2545 C CA . ALA A 1 318 ? -11.455 3.677 -82.770 1.00 44.31 318 ALA A CA 1
ATOM 2546 C C . ALA A 1 318 ? -12.086 4.000 -84.137 1.00 44.31 318 ALA A C 1
ATOM 2548 O O . ALA A 1 318 ? -12.421 5.136 -84.468 1.00 44.31 318 ALA A O 1
ATOM 2549 N N . ARG A 1 319 ? -12.237 2.936 -84.924 1.00 53.50 319 ARG A N 1
ATOM 2550 C CA . ARG A 1 319 ? -13.126 2.740 -86.075 1.00 53.50 319 ARG A CA 1
ATOM 2551 C C . ARG A 1 319 ? -14.432 3.555 -85.982 1.00 53.50 319 ARG A C 1
ATOM 2553 O O . ARG A 1 319 ? -15.371 3.142 -85.309 1.00 53.50 319 ARG A O 1
ATOM 2560 N N . ARG A 1 320 ? -14.547 4.644 -86.751 1.00 53.38 320 ARG A N 1
ATOM 2561 C CA . ARG A 1 320 ? -15.841 5.240 -87.131 1.00 53.38 320 ARG A CA 1
ATOM 2562 C C . ARG A 1 320 ? -16.105 4.966 -88.608 1.00 53.38 320 ARG A C 1
ATOM 2564 O O . ARG A 1 320 ? -15.506 5.573 -89.488 1.00 53.38 320 ARG A O 1
ATOM 2571 N N . LYS A 1 321 ? -17.006 4.013 -88.868 1.00 53.53 321 LYS A N 1
ATOM 2572 C CA . LYS A 1 321 ? -17.623 3.818 -90.182 1.00 53.53 321 LYS A CA 1
ATOM 2573 C C . LYS A 1 321 ? -18.496 5.034 -90.496 1.00 53.53 321 LYS A C 1
ATOM 2575 O O . LYS A 1 321 ? -19.430 5.310 -89.750 1.00 53.53 321 LYS A O 1
ATOM 2580 N N . ALA A 1 322 ? -18.228 5.699 -91.616 1.00 49.69 322 ALA A N 1
ATOM 2581 C CA . ALA A 1 322 ? -19.168 6.614 -92.246 1.00 49.69 322 ALA A CA 1
ATOM 2582 C C . ALA A 1 322 ? -19.777 5.945 -93.487 1.00 49.69 322 ALA A C 1
ATOM 2584 O O . ALA A 1 322 ? -19.103 5.310 -94.296 1.00 49.69 322 ALA A O 1
ATOM 2585 N N . LYS A 1 323 ? -21.097 6.055 -93.535 1.00 53.38 323 LYS A N 1
ATOM 2586 C CA . LYS A 1 323 ? -22.087 5.463 -94.429 1.00 53.38 323 LYS A CA 1
ATOM 2587 C C . LYS A 1 323 ? -22.004 6.157 -95.798 1.00 53.38 323 LYS A C 1
ATOM 2589 O O . LYS A 1 323 ? -22.217 7.361 -95.860 1.00 53.38 323 LYS A O 1
ATOM 2594 N N . LYS A 1 324 ? -21.701 5.432 -96.882 1.00 51.72 324 LYS A N 1
ATOM 2595 C CA . LYS A 1 324 ? -21.870 5.938 -98.258 1.00 51.72 324 LYS A CA 1
ATOM 2596 C C . LYS A 1 324 ? -23.169 5.379 -98.832 1.00 51.72 324 LYS A C 1
ATOM 2598 O O . LYS A 1 324 ? -23.266 4.182 -99.087 1.00 51.72 324 LYS A O 1
ATOM 2603 N N . GLY A 1 325 ? -24.158 6.257 -98.977 1.00 47.66 325 GLY A N 1
ATOM 2604 C CA . GLY A 1 325 ? -25.317 6.054 -99.838 1.00 47.66 325 GLY A CA 1
ATOM 2605 C C . GLY A 1 325 ? -24.960 6.384 -101.292 1.00 47.66 325 GLY A C 1
ATOM 2606 O O . GLY A 1 325 ? -24.336 7.404 -101.560 1.00 47.66 325 GLY A O 1
ATOM 2607 N N . THR A 1 326 ? -25.289 5.439 -102.170 1.00 49.66 326 THR A N 1
ATOM 2608 C CA . THR A 1 326 ? -25.848 5.549 -103.534 1.00 49.66 326 THR A CA 1
ATOM 2609 C C . THR A 1 326 ? -25.746 6.861 -104.333 1.00 49.66 326 THR A C 1
ATOM 2611 O O . THR A 1 326 ? -26.319 7.871 -103.939 1.00 49.66 326 THR A O 1
ATOM 2614 N N . SER A 1 327 ? -25.161 6.760 -105.535 1.00 47.25 327 SER A N 1
ATOM 2615 C CA . SER A 1 327 ? -25.618 7.278 -106.853 1.00 47.25 327 SER A CA 1
ATOM 2616 C C . SER A 1 327 ? -24.426 7.083 -107.812 1.00 47.25 327 SER A C 1
ATOM 2618 O O . SER A 1 327 ? -23.334 7.531 -107.492 1.00 47.25 327 SER A O 1
ATOM 2620 N N . GLY A 1 328 ? -24.467 6.324 -108.906 1.00 51.31 328 GLY A N 1
ATOM 2621 C CA . GLY A 1 328 ? -25.449 6.346 -109.982 1.00 51.31 328 GLY A CA 1
ATOM 2622 C C . GLY A 1 328 ? -24.788 6.971 -111.217 1.00 51.31 328 GLY A C 1
ATOM 2623 O O . GLY A 1 328 ? -24.841 8.191 -111.357 1.00 51.31 328 GLY A O 1
ATOM 2624 N N . LYS A 1 329 ? -24.119 6.145 -112.034 1.00 41.31 329 LYS A N 1
ATOM 2625 C CA . LYS A 1 329 ? -24.006 6.191 -113.505 1.00 41.31 329 LYS A CA 1
ATOM 2626 C C . LYS A 1 329 ? -23.098 5.071 -113.994 1.00 41.31 329 LYS A C 1
ATOM 2628 O O . LYS A 1 329 ? -22.022 4.898 -113.380 1.00 41.31 329 LYS A O 1
#

Mean predicted aligned error: 22.25 Å